Protein AF-A0A9W5B4I7-F1 (afdb_monomer_lite)

Foldseek 3Di:
DDDDDDDDDDDDDDDDDPPPPPPPQDKAKDFAQDDDAPDKDKDKDKDKDWADPVLPDVDHTDIAIAIWIKIKHFNDADPFWTKIKIFGALDDPPPDDDDPRRHVVSVVLVVVCQQQVDRMWMATDGLLLAGDGTDPLVSSLVSNQVDWDQDPVRDTDRQDPVSVLVSVQCVLPVCVVCCVGPVVSNVSSVPRHNGIDMDGQFDKDKDWDWDDASNQTKIKIKIKGFHDDDVPQRWTWMKIKIDTDPVSVCVSCVVVVVVVLVVDDPVSNVVVCVSCVPCVVPDPDDDIDIDIDIDGDDDPVPPPDDDDDDDDD

Sequence (313 aa):
MKGLRKTLVLLLSPCLLSGVQALAADSVVVPGYAPETGVEYLYRSHRTTSTDMSLWFDRPAAIMRGDFRQRMTVPSRDAEGMRVRWSLSADLPQDAEGAGDTYAMNALYRNTLSAYGVRHVEYEAGLNGFPGKLVGLDAILGNLHSTSVVGPDGSVANQPAGLRDIVEGIKSNPILVVHNLAPEAELLSTVQEQDSSTYEIGQSGTASVVEYARGTPIPVAIEWTLETADISGQTATFSLQKTYDRVALQQSQASAVEGVISSFGEKGQTAWRRATGGRQKRKQKRADDCRHVTARWIDPRSDGNRFGGKRRH

Structure (mmCIF, N/CA/C/O backbone):
data_AF-A0A9W5B4I7-F1
#
_entry.id   AF-A0A9W5B4I7-F1
#
loop_
_atom_site.group_PDB
_atom_site.id
_atom_site.type_symbol
_atom_site.label_atom_id
_atom_site.label_alt_id
_atom_site.label_comp_id
_atom_site.label_asym_id
_atom_site.label_entity_id
_atom_site.label_seq_id
_atom_site.pdbx_PDB_ins_code
_atom_site.Cartn_x
_atom_site.Cartn_y
_atom_site.Cartn_z
_atom_site.occupancy
_atom_site.B_iso_or_equiv
_atom_site.auth_seq_id
_atom_site.auth_comp_id
_atom_site.auth_asym_id
_atom_site.auth_atom_id
_atom_site.pdbx_PDB_model_num
ATOM 1 N N . MET A 1 1 ? -2.714 37.841 72.720 1.00 30.83 1 MET A N 1
ATOM 2 C CA . MET A 1 1 ? -4.024 37.455 73.292 1.00 30.83 1 MET A CA 1
ATOM 3 C C . MET A 1 1 ? -5.138 38.140 72.508 1.00 30.83 1 MET A C 1
ATOM 5 O O . MET A 1 1 ? -5.094 39.351 72.394 1.00 30.83 1 MET A O 1
ATOM 9 N N . LYS A 1 2 ? -6.051 37.332 71.942 1.00 29.73 2 LYS A N 1
ATOM 10 C CA . LYS A 1 2 ? -7.448 37.591 71.506 1.00 29.73 2 LYS A CA 1
ATOM 11 C C . LYS A 1 2 ? -7.835 39.036 71.124 1.00 29.73 2 LYS A C 1
ATOM 13 O O . LYS A 1 2 ? -7.979 39.883 71.990 1.00 29.73 2 LYS A O 1
ATOM 18 N N . GLY A 1 3 ? -8.096 39.283 69.840 1.00 26.45 3 GLY A N 1
ATOM 19 C CA . GLY A 1 3 ? -9.463 39.502 69.315 1.00 26.45 3 GLY A CA 1
ATOM 20 C C . GLY A 1 3 ? -9.506 40.897 68.667 1.00 26.45 3 GLY A C 1
ATOM 21 O O . GLY A 1 3 ? -8.718 41.742 69.053 1.00 26.45 3 GLY A O 1
ATOM 22 N N . LEU A 1 4 ? -10.300 41.258 67.664 1.00 26.58 4 LEU A N 1
ATOM 23 C CA . LEU A 1 4 ? -11.477 40.686 67.028 1.00 26.58 4 LEU A CA 1
ATOM 24 C C . LEU A 1 4 ? -11.581 41.354 65.634 1.00 26.58 4 LEU A C 1
ATOM 26 O O . LEU A 1 4 ? -11.276 42.537 65.491 1.00 26.58 4 LEU A O 1
ATOM 30 N N . ARG A 1 5 ? -12.013 40.604 64.616 1.00 33.75 5 ARG A N 1
ATOM 31 C CA . ARG A 1 5 ? -12.243 41.068 63.235 1.00 33.75 5 ARG A CA 1
ATOM 32 C C . ARG A 1 5 ? -13.382 42.103 63.151 1.00 33.75 5 ARG A C 1
ATOM 34 O O . ARG A 1 5 ? -14.413 41.907 63.789 1.00 33.75 5 ARG A O 1
ATOM 41 N N . LYS A 1 6 ? -13.237 43.116 62.281 1.00 29.08 6 LYS A N 1
ATOM 42 C CA . LYS A 1 6 ? -14.326 43.954 61.733 1.00 29.08 6 LYS A CA 1
ATOM 43 C C . LYS A 1 6 ? -14.099 44.253 60.236 1.00 29.08 6 LYS A C 1
ATOM 45 O O . LYS A 1 6 ? -13.159 44.942 59.873 1.00 29.08 6 LYS A O 1
ATOM 50 N N . THR A 1 7 ? -14.955 43.641 59.420 1.00 25.69 7 THR A N 1
ATOM 51 C CA . THR A 1 7 ? -15.743 44.182 58.290 1.00 25.69 7 THR A CA 1
ATOM 52 C C . THR A 1 7 ? -15.125 45.144 57.250 1.00 25.69 7 THR A C 1
ATOM 54 O O . THR A 1 7 ? -14.960 46.328 57.508 1.00 25.69 7 THR A O 1
ATOM 57 N N . LEU A 1 8 ? -14.914 44.590 56.043 1.00 24.27 8 LEU A N 1
ATOM 58 C CA . LEU A 1 8 ? -15.393 44.995 54.697 1.00 24.27 8 LEU A CA 1
ATOM 59 C C . LEU A 1 8 ? -15.603 46.494 54.363 1.00 24.27 8 LEU A C 1
ATOM 61 O O . LEU A 1 8 ? -16.558 47.078 54.859 1.00 24.27 8 LEU A O 1
ATOM 65 N N . VAL A 1 9 ? -14.868 47.018 53.363 1.00 22.78 9 VAL A N 1
ATOM 66 C CA . VAL A 1 9 ? -15.380 47.953 52.327 1.00 22.78 9 VAL A CA 1
ATOM 67 C C . VAL A 1 9 ? -14.684 47.670 50.984 1.00 22.78 9 VAL A C 1
ATOM 69 O O . VAL A 1 9 ? -13.525 47.269 50.929 1.00 22.78 9 VAL A O 1
ATOM 72 N N . LEU A 1 10 ? -15.475 47.821 49.927 1.00 23.73 10 LEU A N 1
ATOM 73 C CA . LEU A 1 10 ? -15.371 47.344 48.551 1.00 23.73 10 LEU A CA 1
ATOM 74 C C . LEU A 1 10 ? -14.865 48.445 47.585 1.00 23.73 10 LEU A C 1
ATOM 76 O O . LEU A 1 10 ? -15.043 49.625 47.870 1.00 23.73 10 LEU A O 1
ATOM 80 N N . LEU A 1 11 ? -14.420 47.992 46.398 1.00 25.25 11 LEU A N 1
ATOM 81 C CA . LEU A 1 11 ? -14.393 48.643 45.063 1.00 25.25 11 LEU A CA 1
ATOM 82 C C . LEU A 1 11 ? -13.120 49.376 44.599 1.00 25.25 11 LEU A C 1
ATOM 84 O O . LEU A 1 11 ? -12.766 50.424 45.126 1.00 25.25 11 LEU A O 1
ATOM 88 N N . LEU A 1 12 ? -12.542 48.885 43.486 1.00 23.83 12 LEU A N 1
ATOM 89 C CA . LEU A 1 12 ? -12.635 49.515 42.150 1.00 23.83 12 LEU A CA 1
ATOM 90 C C . LEU A 1 12 ? -12.104 48.569 41.034 1.00 23.83 12 LEU A C 1
ATOM 92 O O . LEU A 1 12 ? -10.972 48.100 41.090 1.00 23.83 12 LEU A O 1
ATOM 96 N N . SER A 1 13 ? -12.973 48.284 40.052 1.00 29.27 13 SER A N 1
ATOM 97 C CA . SER A 1 13 ? -12.789 47.576 38.756 1.00 29.27 13 SER A CA 1
ATOM 98 C C . SER A 1 13 ? -11.756 48.240 37.808 1.00 29.27 13 SER A C 1
ATOM 100 O O . SER A 1 13 ? -11.222 49.279 38.188 1.00 29.27 13 SER A O 1
ATOM 102 N N . PRO A 1 14 ? -11.605 47.861 36.507 1.00 42.03 14 PRO A N 1
ATOM 103 C CA . PRO A 1 14 ? -11.760 46.587 35.762 1.00 42.03 14 PRO A CA 1
ATOM 104 C C . PRO A 1 14 ? -10.501 46.236 34.911 1.00 42.03 14 PRO A C 1
ATOM 106 O O . PRO A 1 14 ? -9.756 47.129 34.533 1.00 42.03 14 PRO A O 1
ATOM 109 N N . CYS A 1 15 ? -10.304 44.969 34.514 1.00 23.41 15 CYS A N 1
ATOM 110 C CA . CYS A 1 15 ? -9.821 44.602 33.164 1.00 23.41 15 CYS A CA 1
ATOM 111 C C . CYS A 1 15 ? -9.727 43.077 32.980 1.00 23.41 15 CYS A C 1
ATOM 113 O O . CYS A 1 15 ? -8.946 42.406 33.645 1.00 23.41 15 CYS A O 1
ATOM 115 N N . LEU A 1 16 ? -10.541 42.575 32.048 1.00 38.31 16 LEU A N 1
ATOM 116 C CA . LEU A 1 16 ? -10.208 41.557 31.046 1.00 38.31 16 LEU A CA 1
ATOM 117 C C . LEU A 1 16 ? -9.164 40.503 31.443 1.00 38.31 16 LEU A C 1
ATOM 119 O O . LEU A 1 16 ? -7.990 40.643 31.125 1.00 38.31 16 LEU A O 1
ATOM 123 N N . LEU A 1 17 ? -9.631 39.370 31.951 1.00 35.44 17 LEU A N 1
ATOM 124 C CA . LEU A 1 17 ? -9.146 38.087 31.458 1.00 35.44 17 LEU A CA 1
ATOM 125 C C . LEU A 1 17 ? -10.382 37.243 31.199 1.00 35.44 17 LEU A C 1
ATOM 127 O O . LEU A 1 17 ? -10.934 36.607 32.095 1.00 35.44 17 LEU A O 1
ATOM 131 N N . SER A 1 18 ? -10.848 37.317 29.952 1.00 35.09 18 SER A N 1
ATOM 132 C CA . SER A 1 18 ? -11.633 36.258 29.341 1.00 35.09 18 SER A CA 1
ATOM 133 C C . SER A 1 18 ? -10.963 34.950 29.727 1.00 35.09 18 SER A C 1
ATOM 135 O O . SER A 1 18 ? -9.833 34.687 29.313 1.00 35.09 18 SER A O 1
ATOM 137 N N . GLY A 1 19 ? -11.626 34.177 30.584 1.00 33.03 19 GLY A N 1
ATOM 138 C CA . GLY A 1 19 ? -11.261 32.794 30.789 1.00 33.03 19 GLY A CA 1
ATOM 139 C C . GLY A 1 19 ? -11.323 32.154 29.417 1.00 33.03 19 GLY A C 1
ATOM 140 O O . GLY A 1 19 ? -12.408 31.941 28.882 1.00 33.03 19 GLY A O 1
ATOM 141 N N . VAL A 1 20 ? -10.156 31.914 28.825 1.00 36.47 20 VAL A N 1
ATOM 142 C CA . VAL A 1 20 ? -10.015 30.899 27.800 1.00 36.47 20 VAL A CA 1
ATOM 143 C C . VAL A 1 20 ? -10.419 29.633 28.536 1.00 36.47 20 VAL A C 1
ATOM 145 O O . VAL A 1 20 ? -9.634 29.062 29.290 1.00 36.47 20 VAL A O 1
ATOM 148 N N . GLN A 1 21 ? -11.696 29.267 28.431 1.00 35.38 21 GLN A N 1
ATOM 149 C CA . GLN A 1 21 ? -12.070 27.882 28.606 1.00 35.38 21 GLN A CA 1
ATOM 150 C C . GLN A 1 21 ? -11.171 27.159 27.617 1.00 35.38 21 GLN A C 1
ATOM 152 O O . GLN A 1 21 ? -11.298 27.356 26.409 1.00 35.38 21 GLN A O 1
ATOM 157 N N . ALA A 1 22 ? -10.169 26.459 28.145 1.00 37.06 22 ALA A N 1
ATOM 158 C CA . ALA A 1 22 ? -9.428 25.487 27.380 1.00 37.06 22 ALA A CA 1
ATOM 159 C C . ALA A 1 22 ? -10.497 24.621 26.715 1.00 37.06 22 ALA A C 1
ATOM 161 O O . ALA A 1 22 ? -11.261 23.950 27.412 1.00 37.06 22 ALA A O 1
ATOM 162 N N . LEU A 1 23 ? -10.636 24.763 25.393 1.00 39.16 23 LEU A N 1
ATOM 163 C CA . LEU A 1 23 ? -11.390 23.828 24.577 1.00 39.16 23 LEU A CA 1
ATOM 164 C C . LEU A 1 23 ? -10.904 22.455 25.018 1.00 39.16 23 LEU A C 1
ATOM 166 O O . LEU A 1 23 ? -9.707 22.178 24.929 1.00 39.16 23 LEU A O 1
ATOM 170 N N . ALA A 1 24 ? -11.802 21.656 25.591 1.00 41.69 24 ALA A N 1
ATOM 171 C CA . ALA A 1 24 ? -11.532 20.246 25.772 1.00 41.69 24 ALA A CA 1
ATOM 172 C C . ALA A 1 24 ? -11.051 19.746 24.408 1.00 41.69 24 ALA A C 1
ATOM 174 O O . ALA A 1 24 ? -11.746 19.948 23.413 1.00 41.69 24 ALA A O 1
ATOM 175 N N . ALA A 1 25 ? -9.827 19.224 24.343 1.00 55.62 25 ALA A N 1
ATOM 176 C CA . ALA A 1 25 ? -9.370 18.555 23.143 1.00 55.62 25 ALA A CA 1
ATOM 177 C C . ALA A 1 25 ? -10.365 17.417 22.911 1.00 55.62 25 ALA A C 1
ATOM 179 O O . ALA A 1 25 ? -10.480 16.517 23.749 1.00 55.62 25 ALA A O 1
ATOM 180 N N . ASP A 1 26 ? -11.158 17.511 21.845 1.00 80.44 26 ASP A N 1
ATOM 181 C CA . ASP A 1 26 ? -12.041 16.421 21.464 1.00 80.44 26 ASP A CA 1
ATOM 182 C C . ASP A 1 26 ? -11.131 15.212 21.222 1.00 80.44 26 ASP A C 1
ATOM 184 O O . ASP A 1 26 ? -10.234 15.239 20.377 1.00 80.44 26 ASP A O 1
ATOM 188 N N . SER A 1 27 ? -11.287 14.188 22.056 1.00 83.44 27 SER A N 1
ATOM 189 C CA . SER A 1 27 ? -10.543 12.941 21.934 1.00 83.44 27 SER A CA 1
ATOM 190 C C . SER A 1 27 ? -11.406 11.911 21.224 1.00 83.44 27 SER A C 1
ATOM 192 O O . SER A 1 27 ? -12.632 11.891 21.362 1.00 83.44 27 SER A O 1
ATOM 194 N N . VAL A 1 28 ? -10.766 11.052 20.440 1.00 88.62 28 VAL A N 1
ATOM 195 C CA . VAL A 1 28 ? -11.417 9.967 19.710 1.00 88.62 28 VAL A CA 1
ATOM 196 C C . VAL A 1 28 ? -10.771 8.646 20.090 1.00 88.62 28 VAL A C 1
ATOM 198 O O . VAL A 1 28 ? -9.549 8.537 20.186 1.00 88.62 28 VAL A O 1
ATOM 201 N N . VAL A 1 29 ? -11.601 7.629 20.298 1.00 89.00 29 VAL A N 1
ATOM 202 C CA . VAL A 1 29 ? -11.131 6.252 20.454 1.00 89.00 29 VAL A CA 1
ATOM 203 C C . VAL A 1 29 ? -11.070 5.630 19.068 1.00 89.00 29 VAL A C 1
ATOM 205 O O . VAL A 1 29 ? -12.102 5.425 18.430 1.00 89.00 29 VAL A O 1
ATOM 208 N N . VAL A 1 30 ? -9.863 5.329 18.603 1.00 86.62 30 VAL A N 1
ATOM 209 C CA . VAL A 1 30 ? -9.656 4.530 17.396 1.00 86.62 3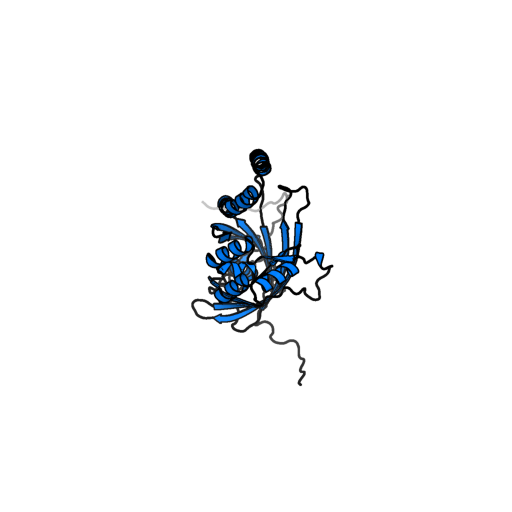0 VAL A CA 1
ATOM 210 C C . VAL A 1 30 ? -9.644 3.060 17.819 1.00 86.62 30 VAL A C 1
ATOM 212 O O . VAL A 1 30 ? -8.881 2.693 18.716 1.00 86.62 30 VAL A O 1
ATOM 215 N N . PRO A 1 31 ? -10.500 2.203 17.237 1.00 86.88 31 PRO A N 1
ATOM 216 C CA . PRO A 1 31 ? -10.523 0.790 17.586 1.00 86.88 31 PRO A CA 1
ATOM 217 C C . PRO A 1 31 ? -9.235 0.104 17.133 1.00 86.88 31 PRO A C 1
ATOM 219 O O . PRO A 1 31 ? -8.654 0.482 16.116 1.00 86.88 31 PRO A O 1
ATOM 222 N N . GLY A 1 32 ? -8.834 -0.947 17.844 1.00 87.31 32 GLY A N 1
ATOM 223 C CA . GLY A 1 32 ? -7.719 -1.787 17.419 1.00 87.31 32 GLY A CA 1
ATOM 224 C C . GLY A 1 32 ? -8.000 -2.498 16.092 1.00 87.31 32 GLY A C 1
ATOM 225 O O . GLY A 1 32 ? -9.157 -2.693 15.703 1.00 87.31 32 GLY A O 1
ATOM 226 N N . TYR A 1 33 ? -6.940 -2.899 15.394 1.00 89.25 33 TYR A N 1
ATOM 227 C CA . TYR A 1 33 ? -7.005 -3.601 14.118 1.00 89.25 33 TYR A CA 1
ATOM 228 C C . TYR A 1 33 ? -7.583 -5.014 14.311 1.00 89.25 33 TYR A C 1
ATOM 230 O O . TYR A 1 33 ? -6.895 -6.003 14.592 1.00 89.25 33 TYR A O 1
ATOM 238 N N . ALA A 1 34 ? -8.899 -5.123 14.151 1.00 89.06 34 ALA A N 1
ATOM 239 C CA . ALA A 1 34 ? -9.646 -6.356 14.376 1.00 89.06 34 ALA A CA 1
ATOM 240 C C . ALA A 1 34 ? -10.632 -6.671 13.236 1.00 89.06 34 ALA A C 1
ATOM 242 O O . ALA A 1 34 ? -11.828 -6.806 13.492 1.00 89.06 34 ALA A O 1
ATOM 243 N N . PRO A 1 35 ? -10.172 -6.798 11.973 1.00 91.38 35 PRO A N 1
ATOM 244 C CA . PRO A 1 35 ? -11.052 -7.234 10.898 1.00 91.38 35 PRO A CA 1
ATOM 245 C C . PRO A 1 35 ? -11.574 -8.648 11.159 1.00 91.38 35 PRO A C 1
ATOM 247 O O . PRO A 1 35 ? -10.841 -9.544 11.598 1.00 91.38 35 PRO A O 1
ATOM 250 N N . GLU A 1 36 ? -12.849 -8.845 10.849 1.00 92.88 36 GLU A N 1
ATOM 251 C CA . GLU A 1 36 ? -13.516 -10.133 10.932 1.00 92.88 36 GLU A CA 1
ATOM 252 C C . GLU A 1 36 ? -13.062 -11.044 9.787 1.00 92.88 36 GLU A C 1
ATOM 254 O O . GLU A 1 36 ? -12.902 -10.630 8.634 1.00 92.88 36 GLU A O 1
ATOM 259 N N . THR A 1 37 ? -12.851 -12.321 10.106 1.00 95.50 37 THR A N 1
ATOM 260 C CA . THR A 1 37 ? -12.466 -13.321 9.105 1.00 95.50 37 THR A CA 1
ATOM 261 C C . THR A 1 37 ? -13.617 -13.545 8.125 1.00 95.50 37 THR A C 1
ATOM 263 O O . THR A 1 37 ? -14.757 -13.748 8.531 1.00 95.50 37 THR A O 1
ATOM 266 N N . GLY A 1 38 ? -13.315 -13.524 6.828 1.00 93.75 38 GLY A N 1
ATOM 267 C CA . GLY A 1 38 ? -14.294 -13.720 5.755 1.00 93.75 38 GLY A CA 1
ATOM 268 C C . GLY A 1 38 ? -15.167 -12.503 5.422 1.00 93.75 38 GLY A C 1
ATOM 269 O O . GLY A 1 38 ? -15.917 -12.571 4.450 1.00 93.75 38 GLY A O 1
ATOM 270 N N . VAL A 1 39 ? -15.057 -11.394 6.162 1.00 95.75 39 VAL A N 1
ATOM 271 C CA . VAL A 1 39 ? -15.770 -10.144 5.853 1.00 95.75 39 VAL A CA 1
ATOM 272 C C . VAL A 1 39 ? -15.001 -9.337 4.807 1.00 95.75 39 VAL A C 1
ATOM 274 O O . VAL A 1 39 ? -13.772 -9.256 4.840 1.00 95.75 39 VAL A O 1
ATOM 277 N N . GLU A 1 40 ? -15.738 -8.753 3.859 1.00 95.00 40 GLU A N 1
ATOM 278 C CA . GLU A 1 40 ? -15.195 -7.855 2.840 1.00 95.00 40 GLU A CA 1
ATOM 279 C C . GLU A 1 40 ? -15.296 -6.395 3.289 1.00 95.00 40 GLU A C 1
ATOM 281 O O . GLU A 1 40 ? -16.371 -5.894 3.611 1.00 95.00 40 GLU A O 1
ATOM 286 N N . TYR A 1 41 ? -14.163 -5.702 3.237 1.00 91.75 41 TYR A N 1
ATOM 287 C CA . TYR A 1 41 ? -14.021 -4.284 3.534 1.00 91.75 41 TYR A CA 1
ATOM 288 C C . TYR A 1 41 ? -13.701 -3.520 2.250 1.00 91.75 41 TYR A C 1
ATOM 290 O O . TYR A 1 41 ? -12.794 -3.897 1.508 1.00 91.75 41 TYR A O 1
ATOM 298 N N . LEU A 1 42 ? -14.425 -2.433 1.980 1.00 90.88 42 LEU A N 1
ATOM 299 C CA . LEU A 1 42 ? -14.213 -1.594 0.801 1.00 90.88 42 LEU A CA 1
ATOM 300 C C . LEU A 1 42 ? -13.351 -0.378 1.149 1.00 90.88 42 LEU A C 1
ATOM 302 O O . LEU A 1 42 ? -13.695 0.401 2.034 1.00 90.88 42 LEU A O 1
ATOM 306 N N . TYR A 1 43 ? -12.289 -0.166 0.378 1.00 89.00 43 TYR A N 1
ATOM 307 C CA . TYR A 1 43 ? -11.390 0.974 0.506 1.00 89.00 43 TYR A CA 1
ATOM 308 C C . TYR A 1 43 ? -11.459 1.841 -0.742 1.00 89.00 43 TYR A C 1
ATOM 310 O O . TYR A 1 43 ? -11.328 1.348 -1.866 1.00 89.00 43 TYR A O 1
ATOM 318 N N . ARG A 1 44 ? -11.647 3.146 -0.537 1.00 88.00 44 ARG A N 1
ATOM 319 C CA . ARG A 1 44 ? -11.533 4.157 -1.588 1.00 88.00 44 ARG A CA 1
ATOM 320 C C . ARG A 1 44 ? -10.274 4.972 -1.350 1.00 88.00 44 ARG A C 1
ATOM 322 O O . ARG A 1 44 ? -10.072 5.446 -0.236 1.00 88.00 44 ARG A O 1
ATOM 329 N N . SER A 1 45 ? -9.471 5.170 -2.387 1.00 85.31 45 SER A N 1
ATOM 330 C CA . SER A 1 45 ? -8.309 6.049 -2.305 1.00 85.31 45 SER A CA 1
ATOM 331 C C . SER A 1 45 ? -8.191 6.961 -3.514 1.00 85.31 45 SER A C 1
ATOM 333 O O . SER A 1 45 ? -8.313 6.542 -4.665 1.00 85.31 45 SER A O 1
ATOM 335 N N . HIS A 1 46 ? -7.910 8.229 -3.229 1.00 86.75 46 HIS A N 1
ATOM 336 C CA . HIS A 1 46 ? -7.529 9.228 -4.215 1.00 86.75 46 HIS A CA 1
ATOM 337 C C . HIS A 1 46 ? -6.034 9.450 -4.109 1.00 86.75 46 HIS A C 1
ATOM 339 O O . HIS A 1 46 ? -5.508 9.727 -3.033 1.00 86.75 46 HIS A O 1
ATOM 345 N N . ARG A 1 47 ? -5.335 9.324 -5.231 1.00 84.31 47 ARG A N 1
ATOM 346 C CA . ARG A 1 47 ? -3.882 9.461 -5.273 1.00 84.31 47 ARG A CA 1
ATOM 347 C C . ARG A 1 47 ? -3.515 10.569 -6.233 1.00 84.31 47 ARG A C 1
ATOM 349 O O . ARG A 1 47 ? -4.056 10.646 -7.331 1.00 84.31 47 ARG A O 1
ATOM 356 N N . THR A 1 48 ? -2.578 11.411 -5.825 1.00 82.75 48 THR A N 1
ATOM 357 C CA . THR A 1 48 ? -1.959 12.406 -6.696 1.00 82.75 48 THR A CA 1
ATOM 358 C C . THR A 1 48 ? -0.455 12.298 -6.539 1.00 82.75 48 THR A C 1
ATOM 360 O O . THR A 1 48 ? 0.053 12.305 -5.425 1.00 82.75 48 THR A O 1
ATOM 363 N N . THR A 1 49 ? 0.255 12.208 -7.654 1.00 77.50 49 THR A N 1
ATOM 364 C CA . THR A 1 49 ? 1.713 12.260 -7.698 1.00 77.50 49 THR A CA 1
ATOM 365 C C . THR A 1 49 ? 2.112 13.484 -8.497 1.00 77.50 49 THR A C 1
ATOM 367 O O . THR A 1 49 ? 1.573 13.718 -9.577 1.00 77.50 49 THR A O 1
ATOM 370 N N . SER A 1 50 ? 3.050 14.263 -7.966 1.00 78.25 50 SER A N 1
ATOM 371 C CA . SER A 1 50 ? 3.652 15.398 -8.659 1.00 78.25 50 SER A CA 1
ATOM 372 C C . SER A 1 50 ? 5.146 15.146 -8.798 1.00 78.25 50 SER A C 1
ATOM 374 O O . SER A 1 50 ? 5.861 15.074 -7.802 1.00 78.25 50 SER A O 1
ATOM 376 N N . THR A 1 51 ? 5.627 15.014 -10.029 1.00 71.31 51 THR A N 1
ATOM 377 C CA . THR A 1 51 ? 7.051 14.839 -10.316 1.00 71.31 51 THR A CA 1
ATOM 378 C C . THR A 1 51 ? 7.626 16.145 -10.837 1.00 71.31 51 THR A C 1
ATOM 380 O O . THR A 1 51 ? 7.344 16.554 -11.965 1.00 71.31 51 THR A O 1
ATOM 383 N N . ASP A 1 52 ? 8.452 16.799 -10.022 1.00 71.31 52 ASP A N 1
ATOM 384 C CA . ASP A 1 52 ? 9.205 17.978 -10.443 1.00 71.31 52 ASP A CA 1
ATOM 385 C C . ASP A 1 52 ? 10.484 17.554 -11.177 1.00 71.31 52 ASP A C 1
ATOM 387 O O . ASP A 1 52 ? 11.429 17.025 -10.589 1.00 71.31 52 ASP A O 1
ATOM 391 N N . MET A 1 53 ? 10.506 17.792 -12.487 1.00 60.38 53 MET A N 1
ATOM 392 C CA . MET A 1 53 ? 11.664 17.539 -13.341 1.00 60.38 53 MET A CA 1
ATOM 393 C C . MET A 1 53 ? 12.412 18.822 -13.723 1.00 60.38 53 MET A C 1
ATOM 395 O O . MET A 1 53 ? 13.303 18.765 -14.573 1.00 60.38 53 MET A O 1
ATOM 399 N N . SER A 1 54 ? 12.111 19.956 -13.077 1.00 63.47 54 SER A N 1
ATOM 400 C CA . SER A 1 54 ? 12.703 21.276 -13.358 1.00 63.47 54 SER A CA 1
ATOM 401 C C . SER A 1 54 ? 14.228 21.311 -13.233 1.00 63.47 54 SER A C 1
ATOM 403 O O . SER A 1 54 ? 14.901 22.163 -13.818 1.00 63.47 54 SER A O 1
ATOM 405 N N . LEU A 1 55 ? 14.808 20.353 -12.501 1.00 54.56 55 LEU A N 1
ATOM 406 C CA . LEU A 1 55 ? 16.254 20.174 -12.424 1.00 54.56 55 LEU A CA 1
ATOM 407 C C . LEU A 1 55 ? 16.876 19.804 -13.784 1.00 54.56 55 LEU A C 1
ATOM 409 O O . LEU A 1 55 ? 18.001 20.227 -14.072 1.00 54.56 55 LEU A O 1
ATOM 413 N N . TRP A 1 56 ? 16.154 19.039 -14.604 1.00 49.25 56 TRP A N 1
ATOM 414 C CA . TRP A 1 56 ? 16.640 18.464 -15.862 1.00 49.25 56 TRP A CA 1
ATOM 415 C C . TRP A 1 56 ? 15.955 19.041 -17.104 1.00 49.25 56 TRP A C 1
ATOM 417 O O . TRP A 1 56 ? 16.584 19.095 -18.159 1.00 49.25 56 TRP A O 1
ATOM 427 N N . PHE A 1 57 ? 14.708 19.500 -16.992 1.00 59.31 57 PHE A N 1
ATOM 428 C CA . PHE A 1 57 ? 13.916 20.002 -18.114 1.00 59.31 57 PHE A CA 1
ATOM 429 C C . PHE A 1 57 ? 13.174 21.274 -17.716 1.00 59.31 57 PHE A C 1
ATOM 431 O O . PHE A 1 57 ? 12.621 21.341 -16.626 1.00 59.31 57 PHE A O 1
ATOM 438 N N . ASP A 1 58 ? 13.107 22.263 -18.608 1.00 68.00 58 ASP A N 1
ATOM 439 C CA . ASP A 1 58 ? 12.302 23.474 -18.399 1.00 68.00 58 ASP A CA 1
ATOM 440 C C . ASP A 1 58 ? 10.818 23.175 -18.670 1.00 68.00 58 ASP A C 1
ATOM 442 O O . ASP A 1 58 ? 10.245 23.553 -19.692 1.00 68.00 58 ASP A O 1
ATOM 446 N N . ARG A 1 59 ? 10.226 22.338 -17.812 1.00 63.44 59 ARG A N 1
ATOM 447 C CA . ARG A 1 59 ? 8.834 21.891 -17.902 1.00 63.44 59 ARG A CA 1
ATOM 448 C C . ARG A 1 59 ? 8.173 21.940 -16.526 1.00 63.44 59 ARG A C 1
ATOM 450 O O . ARG A 1 59 ? 8.851 21.694 -15.526 1.00 63.44 59 ARG A O 1
ATOM 457 N N . PRO A 1 60 ? 6.862 22.236 -16.467 1.00 65.75 60 PRO A N 1
ATOM 458 C CA . PRO A 1 60 ? 6.114 22.166 -15.220 1.00 65.75 60 PRO A CA 1
ATOM 459 C C . PRO A 1 60 ? 6.129 20.738 -14.668 1.00 65.75 60 PRO A C 1
ATOM 461 O O . PRO A 1 60 ? 6.324 19.773 -15.413 1.00 65.75 60 PRO A O 1
ATOM 464 N N . ALA A 1 61 ? 5.904 20.612 -13.359 1.00 70.75 61 ALA A N 1
ATOM 465 C CA . ALA A 1 61 ? 5.802 19.312 -12.716 1.00 70.75 61 ALA A CA 1
ATOM 466 C C . ALA A 1 61 ? 4.719 18.457 -13.394 1.00 70.75 61 ALA A C 1
ATOM 468 O O . ALA A 1 61 ? 3.613 18.931 -13.670 1.00 70.75 61 ALA A O 1
ATOM 469 N N . ALA A 1 62 ? 5.045 17.195 -13.663 1.00 75.12 62 ALA A N 1
ATOM 470 C CA . ALA A 1 62 ? 4.082 16.240 -14.185 1.00 75.12 62 ALA A CA 1
ATOM 471 C C . ALA A 1 62 ? 3.162 15.809 -13.040 1.00 75.12 62 ALA A C 1
ATOM 473 O O . ALA A 1 62 ? 3.632 15.246 -12.052 1.00 75.12 62 ALA A O 1
ATOM 474 N N . ILE A 1 63 ? 1.864 16.089 -13.167 1.00 78.88 63 ILE A N 1
ATOM 475 C CA . ILE A 1 63 ? 0.855 15.693 -12.182 1.00 78.88 63 ILE A CA 1
ATOM 476 C C . ILE A 1 63 ? 0.084 14.502 -12.731 1.00 78.88 63 ILE A C 1
ATOM 478 O O . ILE A 1 63 ? -0.468 14.560 -13.827 1.00 78.88 63 ILE A O 1
ATOM 482 N N . MET A 1 64 ? 0.002 13.443 -11.940 1.00 79.06 64 MET A N 1
ATOM 483 C CA . MET A 1 64 ? -0.784 12.256 -12.242 1.00 79.06 64 MET A CA 1
ATOM 484 C C . MET A 1 64 ? -1.766 12.007 -11.114 1.00 79.06 64 MET A C 1
ATOM 486 O O . MET A 1 64 ? -1.390 12.082 -9.946 1.00 79.06 64 MET A O 1
ATOM 490 N N . ARG A 1 65 ? -3.013 11.684 -11.454 1.00 84.94 65 ARG A N 1
ATOM 491 C CA . ARG A 1 65 ? -4.045 11.365 -10.465 1.00 84.94 65 ARG A CA 1
ATOM 492 C C . ARG A 1 65 ? -4.608 9.971 -10.680 1.00 84.94 65 ARG A C 1
ATOM 494 O O . ARG A 1 65 ? -4.514 9.421 -11.780 1.00 84.94 65 ARG A O 1
ATOM 501 N N . GLY A 1 66 ? -5.176 9.418 -9.617 1.00 86.44 66 GLY A N 1
ATOM 502 C CA . GLY A 1 66 ? -5.923 8.170 -9.628 1.00 86.44 66 GLY A CA 1
ATOM 503 C C . GLY A 1 66 ? -7.049 8.158 -8.594 1.00 86.44 66 GLY A C 1
ATOM 504 O O . GLY A 1 66 ? -6.946 8.820 -7.561 1.00 86.44 66 GLY A O 1
ATOM 505 N N . ASP A 1 67 ? -8.107 7.407 -8.888 1.00 88.44 67 ASP A N 1
ATOM 506 C CA . ASP A 1 67 ? -9.209 7.077 -7.970 1.00 88.44 67 ASP A CA 1
ATOM 507 C C . ASP A 1 67 ? -9.391 5.556 -7.994 1.00 88.44 67 ASP A C 1
ATOM 509 O O . ASP A 1 67 ? -9.613 4.964 -9.055 1.00 88.44 67 ASP A O 1
ATOM 513 N N . PHE A 1 68 ? -9.226 4.915 -6.841 1.00 87.62 68 PHE A N 1
ATOM 514 C CA . PHE A 1 68 ? -9.194 3.465 -6.711 1.00 87.62 68 PHE A CA 1
ATOM 515 C C . PHE A 1 68 ? -10.261 2.985 -5.736 1.00 87.62 68 PHE A C 1
ATOM 517 O O . PHE A 1 68 ? -10.483 3.576 -4.680 1.00 87.62 68 PHE A O 1
ATOM 524 N N . ARG A 1 69 ? -10.882 1.852 -6.077 1.00 89.94 69 ARG A N 1
ATOM 525 C CA . ARG A 1 69 ? -11.756 1.084 -5.185 1.00 89.94 69 ARG A CA 1
ATOM 526 C C . ARG A 1 69 ? -11.209 -0.324 -5.042 1.00 89.94 69 ARG A C 1
ATOM 528 O O . ARG A 1 69 ? -11.312 -1.129 -5.967 1.00 89.94 69 ARG A O 1
ATOM 535 N N . GLN A 1 70 ? -10.615 -0.598 -3.893 1.00 91.00 70 GLN A N 1
ATOM 536 C CA . GLN A 1 70 ? -10.040 -1.895 -3.563 1.00 91.00 70 GLN A CA 1
ATOM 537 C C . GLN A 1 70 ? -10.869 -2.570 -2.477 1.00 91.00 70 GLN A C 1
ATOM 539 O O . GLN A 1 70 ? -11.588 -1.911 -1.729 1.00 91.00 70 GLN A O 1
ATOM 544 N N . ARG A 1 71 ? -10.781 -3.894 -2.397 1.00 94.62 71 ARG A N 1
ATOM 545 C CA . ARG A 1 71 ? -11.466 -4.669 -1.359 1.00 94.62 71 ARG A CA 1
ATOM 546 C C . ARG A 1 71 ? -10.451 -5.451 -0.564 1.00 94.62 71 ARG A C 1
ATOM 548 O O . ARG A 1 71 ? -9.567 -6.048 -1.165 1.00 94.62 71 ARG A O 1
ATOM 555 N N . MET A 1 72 ? -10.608 -5.501 0.744 1.00 95.75 72 MET A N 1
ATOM 556 C CA . MET A 1 72 ? -9.786 -6.313 1.627 1.00 95.75 72 MET A CA 1
ATOM 557 C C . MET A 1 72 ? -10.655 -7.373 2.290 1.00 95.75 72 MET A C 1
ATOM 559 O O . MET A 1 72 ? -11.794 -7.115 2.666 1.00 95.75 72 MET A O 1
ATOM 563 N N . THR A 1 73 ? -10.104 -8.569 2.424 1.00 97.25 73 THR A N 1
ATOM 564 C CA . THR A 1 73 ? -10.672 -9.658 3.217 1.00 97.25 73 THR A CA 1
ATOM 565 C C . THR A 1 73 ? -9.560 -10.271 4.053 1.00 97.25 73 THR A C 1
ATOM 567 O O . THR A 1 73 ? -8.395 -10.260 3.643 1.00 97.25 73 THR A O 1
ATOM 570 N N . VAL A 1 74 ? -9.921 -10.854 5.193 1.00 97.50 74 VAL A N 1
ATOM 571 C CA . VAL A 1 74 ? -9.025 -11.705 5.983 1.00 97.50 74 VAL A CA 1
ATOM 572 C C . VAL A 1 74 ? -9.483 -13.154 5.827 1.00 97.50 74 VAL A C 1
ATOM 574 O O . VAL A 1 74 ? -10.460 -13.541 6.468 1.00 97.50 74 VAL A O 1
ATOM 577 N N . PRO A 1 75 ? -8.856 -13.964 4.947 1.00 96.75 75 PRO A N 1
ATOM 578 C CA . PRO A 1 75 ? -9.236 -15.367 4.788 1.00 96.75 75 PRO A CA 1
ATOM 579 C C . PRO A 1 75 ? -9.009 -16.229 6.032 1.00 96.75 75 PRO A C 1
ATOM 581 O O . PRO A 1 75 ? -9.751 -17.183 6.250 1.00 96.75 75 PRO A O 1
ATOM 584 N N . SER A 1 76 ? -7.983 -15.927 6.829 1.00 96.94 76 SER A N 1
ATOM 585 C CA . SER A 1 76 ? -7.659 -16.683 8.042 1.00 96.94 76 SER A CA 1
ATOM 586 C C . SER A 1 76 ? -6.934 -15.811 9.060 1.00 96.94 76 SER A C 1
ATOM 588 O O . SER A 1 76 ? -6.132 -14.959 8.681 1.00 96.94 76 SER A O 1
ATOM 590 N N . ARG A 1 77 ? -7.175 -16.065 10.346 1.00 95.50 77 ARG A N 1
ATOM 591 C CA . ARG A 1 77 ? -6.520 -15.408 11.483 1.00 95.50 77 ARG A CA 1
ATOM 592 C C . ARG A 1 77 ? -6.271 -16.430 12.588 1.00 95.50 77 ARG A C 1
ATOM 594 O O . ARG A 1 77 ? -7.138 -17.263 12.847 1.00 95.50 77 ARG A O 1
ATOM 601 N N . ASP A 1 78 ? -5.119 -16.338 13.232 1.00 94.19 78 ASP A N 1
ATOM 602 C CA . ASP A 1 78 ? -4.755 -17.112 14.416 1.00 94.19 78 ASP A CA 1
ATOM 603 C C . ASP A 1 78 ? -4.176 -16.190 15.507 1.00 94.19 78 ASP A C 1
ATOM 605 O O . ASP A 1 78 ? -4.413 -14.978 15.500 1.00 94.19 78 ASP A O 1
ATOM 609 N N . ALA A 1 79 ? -3.500 -16.772 16.501 1.00 92.19 79 ALA A N 1
ATOM 610 C CA . ALA A 1 79 ? -2.921 -16.033 17.619 1.00 92.19 79 ALA A CA 1
ATOM 611 C C . ALA A 1 79 ? -1.630 -15.275 17.255 1.00 92.19 79 ALA A C 1
ATOM 613 O O . ALA A 1 79 ? -1.246 -14.367 17.986 1.00 92.19 79 ALA A O 1
ATOM 614 N N . GLU A 1 80 ? -0.960 -15.643 16.163 1.00 91.19 80 GLU A N 1
ATOM 615 C CA . GLU A 1 80 ? 0.329 -15.079 15.747 1.00 91.19 80 GLU A CA 1
ATOM 616 C C . GLU A 1 80 ? 0.153 -14.031 14.643 1.00 91.19 80 GLU A C 1
ATOM 618 O O . GLU A 1 80 ? 0.917 -13.066 14.561 1.00 91.19 80 GLU A O 1
ATOM 623 N N . GLY A 1 81 ? -0.880 -14.177 13.815 1.00 94.56 81 GLY A N 1
ATOM 624 C CA . GLY A 1 81 ? -1.149 -13.237 12.743 1.00 94.56 81 GLY A CA 1
ATOM 625 C C . GLY A 1 81 ? -2.379 -13.580 11.923 1.00 94.56 81 GLY A C 1
ATOM 626 O O . GLY A 1 81 ? -3.353 -14.182 12.381 1.00 94.56 81 GLY A O 1
ATOM 627 N N . MET A 1 82 ? -2.358 -13.128 10.677 1.00 96.38 82 MET A N 1
ATOM 628 C CA . MET A 1 82 ? -3.452 -13.345 9.745 1.00 96.38 82 MET A CA 1
ATOM 629 C C . MET A 1 82 ? -2.983 -13.332 8.302 1.00 96.38 82 MET A C 1
ATOM 631 O O . MET A 1 82 ? -1.947 -12.776 7.941 1.00 96.38 82 MET A O 1
ATOM 635 N N . ARG A 1 83 ? -3.806 -13.932 7.457 1.00 97.62 83 ARG A N 1
ATOM 636 C CA . ARG A 1 83 ? -3.698 -13.856 6.012 1.00 97.62 83 ARG A CA 1
ATOM 637 C C . ARG A 1 83 ? -4.633 -12.763 5.543 1.00 97.62 83 ARG A C 1
ATOM 639 O O . ARG A 1 83 ? -5.812 -12.786 5.882 1.00 97.62 83 ARG A O 1
ATOM 646 N N . VAL A 1 84 ? -4.115 -11.824 4.766 1.00 97.31 84 VAL A N 1
ATOM 647 C CA . VAL A 1 84 ? -4.881 -10.703 4.224 1.00 97.31 84 VAL A CA 1
ATOM 648 C C . VAL A 1 84 ? -4.857 -10.789 2.710 1.00 97.31 84 VAL A C 1
ATOM 650 O O . VAL A 1 84 ? -3.806 -11.013 2.110 1.00 97.31 84 VAL A O 1
ATOM 653 N N . ARG A 1 85 ? -6.018 -10.600 2.085 1.00 97.81 85 ARG A N 1
ATOM 654 C CA . ARG A 1 85 ? -6.165 -10.561 0.633 1.00 97.81 85 ARG A CA 1
ATOM 655 C C . ARG A 1 85 ? -6.796 -9.247 0.214 1.00 97.81 85 ARG A C 1
ATOM 657 O O . ARG A 1 85 ? -7.934 -8.958 0.581 1.00 97.81 85 ARG A O 1
ATOM 664 N N . TRP A 1 86 ? -6.086 -8.514 -0.633 1.00 96.94 86 TRP A N 1
ATOM 665 C CA . TRP A 1 86 ? -6.597 -7.331 -1.308 1.00 96.94 86 TRP A CA 1
ATOM 666 C C . TRP A 1 86 ? -6.986 -7.677 -2.736 1.00 96.94 86 TRP A C 1
ATOM 668 O O . TRP A 1 86 ? -6.142 -8.112 -3.513 1.00 96.94 86 TRP A O 1
ATOM 678 N N . SER A 1 87 ? -8.248 -7.469 -3.097 1.00 96.81 87 SER A N 1
ATOM 679 C CA . SER A 1 87 ? -8.712 -7.492 -4.482 1.00 96.81 87 SER A CA 1
ATOM 680 C C . SER A 1 87 ? -8.514 -6.113 -5.101 1.00 96.81 87 SER A C 1
ATOM 682 O O . SER A 1 87 ? -9.004 -5.102 -4.589 1.00 96.81 87 SER A O 1
ATOM 684 N N . LEU A 1 88 ? -7.789 -6.089 -6.212 1.00 95.25 88 LEU A N 1
ATOM 685 C CA . LEU A 1 88 ? -7.243 -4.889 -6.823 1.00 95.25 88 LEU A CA 1
ATOM 686 C C . LEU A 1 88 ? -8.058 -4.525 -8.061 1.00 95.25 88 LEU A C 1
ATOM 688 O O . LEU A 1 88 ? -8.374 -5.384 -8.886 1.00 95.25 88 LEU A O 1
ATOM 692 N N . SER A 1 89 ? -8.373 -3.242 -8.210 1.00 91.88 89 SER A N 1
ATOM 693 C CA . SER A 1 89 ? -9.048 -2.719 -9.393 1.00 91.88 89 SER A CA 1
ATOM 694 C C . SER A 1 89 ? -8.357 -1.458 -9.886 1.00 91.88 89 SER A C 1
ATOM 696 O O . SER A 1 89 ? -8.024 -0.571 -9.102 1.00 91.88 89 SER A O 1
ATOM 698 N N . ALA A 1 90 ? -8.163 -1.393 -11.200 1.00 90.69 90 ALA A N 1
ATOM 699 C CA . ALA A 1 90 ? -7.730 -0.197 -11.912 1.00 90.69 90 ALA A CA 1
ATOM 700 C C . ALA A 1 90 ? -8.902 0.528 -12.594 1.00 90.69 90 ALA A C 1
ATOM 702 O O . ALA A 1 90 ? -8.694 1.531 -13.280 1.00 90.69 90 ALA A O 1
ATOM 703 N N . ASP A 1 91 ? -10.121 0.002 -12.467 1.00 90.12 91 ASP A N 1
ATOM 704 C CA . ASP A 1 91 ? -11.299 0.577 -13.102 1.00 90.12 91 ASP A CA 1
ATOM 705 C C . ASP A 1 91 ? -11.709 1.867 -12.401 1.00 90.12 91 ASP A C 1
ATOM 707 O O . ASP A 1 91 ? -11.676 1.967 -11.173 1.00 90.12 91 ASP A O 1
ATOM 711 N N . LEU A 1 92 ? -12.088 2.857 -13.207 1.00 86.44 92 LEU A N 1
ATOM 712 C CA . LEU A 1 92 ? -12.600 4.112 -12.686 1.00 86.44 92 LEU A CA 1
ATOM 713 C C . LEU A 1 92 ? -13.990 3.882 -12.084 1.00 86.44 92 LEU A C 1
ATOM 715 O O . LEU A 1 92 ? -14.808 3.174 -12.684 1.00 86.44 92 LEU A O 1
ATOM 719 N N . PRO A 1 93 ? -14.279 4.458 -10.910 1.00 77.25 93 PRO A N 1
ATOM 720 C CA . PRO A 1 93 ? -15.619 4.400 -10.357 1.00 77.25 93 PRO A CA 1
ATOM 721 C C . PRO A 1 93 ? -16.610 5.182 -11.236 1.00 77.25 93 PRO A C 1
ATOM 723 O O . PRO A 1 93 ? -16.230 6.115 -11.937 1.00 77.25 93 PRO A O 1
ATOM 726 N N . GLN A 1 94 ? -17.891 4.795 -11.210 1.00 74.81 94 GLN A N 1
ATOM 727 C CA . GLN A 1 94 ? -18.932 5.390 -12.069 1.00 74.81 94 GLN A CA 1
ATOM 728 C C . GLN A 1 94 ? -19.122 6.903 -11.854 1.00 74.81 94 GLN A C 1
ATOM 730 O O . GLN A 1 94 ? -19.581 7.588 -12.760 1.00 74.81 94 GLN A O 1
ATOM 735 N N . ASP A 1 95 ? -18.770 7.409 -10.671 1.00 73.56 95 ASP A N 1
ATOM 736 C CA . ASP A 1 95 ? -18.795 8.819 -10.265 1.00 73.56 95 ASP A CA 1
ATOM 737 C C . ASP A 1 95 ? -17.469 9.562 -10.518 1.00 73.56 95 ASP A C 1
ATOM 739 O O . ASP A 1 95 ? -17.307 10.683 -10.047 1.00 73.56 95 ASP A O 1
ATOM 743 N N . ALA A 1 96 ? -16.499 8.964 -11.219 1.00 71.56 96 ALA A N 1
ATOM 744 C CA . ALA A 1 96 ? -15.266 9.661 -11.578 1.00 71.56 96 ALA A CA 1
ATOM 745 C C . ALA A 1 96 ? -15.551 10.763 -12.617 1.00 71.56 96 ALA A C 1
ATOM 747 O O . ALA A 1 96 ? -15.908 10.480 -13.760 1.00 71.56 96 ALA A O 1
ATOM 748 N N . GLU A 1 97 ? -15.380 12.026 -12.227 1.00 60.19 97 GLU A N 1
ATOM 749 C CA . GLU A 1 97 ? -15.510 13.180 -13.120 1.00 60.19 97 GLU A CA 1
ATOM 750 C C . GLU A 1 97 ? -14.215 13.406 -13.927 1.00 60.19 97 GLU A C 1
ATOM 752 O O . GLU A 1 97 ? -13.134 13.532 -13.355 1.00 60.19 97 GLU A O 1
ATOM 757 N N . GLY A 1 98 ? -14.306 13.517 -15.260 1.00 59.44 98 GLY A N 1
ATOM 758 C CA . GLY A 1 98 ? -13.200 13.990 -16.112 1.00 59.44 98 GLY A CA 1
ATOM 759 C C . GLY A 1 98 ? -12.814 13.080 -17.287 1.00 59.44 98 GLY A C 1
ATOM 760 O O . GLY A 1 98 ? -13.189 11.913 -17.361 1.00 59.44 98 GLY A O 1
ATOM 761 N N . ALA A 1 99 ? -12.056 13.638 -18.240 1.00 55.00 99 ALA A N 1
ATOM 762 C CA . ALA A 1 99 ? -11.525 12.918 -19.404 1.00 55.00 99 ALA A CA 1
ATOM 763 C C . ALA A 1 99 ? -10.403 11.941 -19.001 1.00 55.00 99 ALA A C 1
ATOM 765 O O . ALA A 1 99 ? -9.742 12.151 -17.984 1.00 55.00 99 ALA A O 1
ATOM 766 N N . GLY A 1 100 ? -10.140 10.913 -19.821 1.00 55.56 100 GLY A N 1
ATOM 767 C CA . GLY A 1 100 ? -9.153 9.849 -19.554 1.00 55.56 100 GLY A CA 1
ATOM 768 C C . GLY A 1 100 ? -7.749 10.325 -19.146 1.00 55.56 100 GLY A C 1
ATOM 769 O O . GLY A 1 100 ? -7.082 9.643 -18.370 1.00 55.56 100 GLY A O 1
ATOM 770 N N . ASP A 1 101 ? -7.342 11.528 -19.562 1.00 58.41 101 ASP A N 1
ATOM 771 C CA . ASP A 1 101 ? -6.063 12.152 -19.185 1.00 58.41 101 ASP A CA 1
ATOM 772 C C . ASP A 1 101 ? -5.985 12.549 -17.699 1.00 58.41 101 ASP A C 1
ATOM 774 O O . ASP A 1 101 ? -4.900 12.712 -17.142 1.00 58.41 101 ASP A O 1
ATOM 778 N N . THR A 1 102 ? -7.130 12.677 -17.023 1.00 72.75 102 THR A N 1
ATOM 779 C CA . THR A 1 102 ? -7.202 13.081 -15.610 1.00 72.75 102 THR A CA 1
ATOM 780 C C . THR A 1 102 ? -6.754 11.951 -14.686 1.00 72.75 102 THR A C 1
ATOM 782 O O . THR A 1 102 ? -6.155 12.223 -13.648 1.00 72.75 102 THR A O 1
ATOM 785 N N . TYR A 1 103 ? -6.953 10.692 -15.088 1.00 84.25 103 TYR A N 1
ATOM 786 C CA . TYR A 1 103 ? -6.676 9.507 -14.272 1.00 84.25 103 TYR A CA 1
ATOM 787 C C . TYR A 1 103 ? -5.570 8.617 -14.853 1.00 84.25 103 TYR A C 1
ATOM 789 O O . TYR A 1 103 ? -5.654 7.386 -14.833 1.00 84.25 103 TYR A O 1
ATOM 797 N N . ALA A 1 104 ? -4.499 9.234 -15.361 1.00 82.62 104 ALA A N 1
ATOM 798 C CA . ALA A 1 104 ? -3.346 8.528 -15.924 1.00 82.62 104 ALA A CA 1
ATOM 799 C C . ALA A 1 104 ? -2.758 7.455 -14.979 1.00 82.62 104 ALA A C 1
ATOM 801 O O . ALA A 1 104 ? -2.217 6.448 -15.439 1.00 82.62 104 ALA A O 1
ATOM 802 N N . MET A 1 105 ? -2.901 7.618 -13.656 1.00 85.62 105 MET A N 1
ATOM 803 C CA . MET A 1 105 ? -2.420 6.637 -12.681 1.00 85.62 105 MET A CA 1
ATOM 804 C C . MET A 1 105 ? -3.221 5.329 -12.713 1.00 85.62 105 MET A C 1
ATOM 806 O O . MET A 1 105 ? -2.624 4.269 -12.553 1.00 85.62 105 MET A O 1
ATOM 810 N N . ASN A 1 106 ? -4.532 5.363 -12.978 1.00 89.12 106 ASN A N 1
ATOM 811 C CA . ASN A 1 106 ? -5.345 4.152 -13.137 1.00 89.12 106 ASN A CA 1
ATOM 812 C C . ASN A 1 106 ? -4.889 3.332 -14.352 1.00 89.12 106 ASN A C 1
ATOM 814 O O . ASN A 1 106 ? -4.779 2.110 -14.270 1.00 89.12 106 ASN A O 1
ATOM 818 N N . ALA A 1 107 ? -4.575 3.995 -15.470 1.00 85.38 107 ALA A N 1
ATOM 819 C CA . ALA A 1 107 ? -4.059 3.329 -16.666 1.00 85.38 107 ALA A CA 1
ATOM 820 C C . ALA A 1 107 ? -2.697 2.664 -16.405 1.00 85.38 107 ALA A C 1
ATOM 822 O O . ALA A 1 107 ? -2.509 1.492 -16.733 1.00 85.38 107 ALA A O 1
ATOM 823 N N . LEU A 1 108 ? -1.770 3.368 -15.746 1.00 83.31 108 LEU A N 1
ATOM 824 C CA . LEU A 1 108 ? -0.493 2.772 -15.342 1.00 83.31 108 LEU A CA 1
ATOM 825 C C . LEU A 1 108 ? -0.682 1.613 -14.368 1.00 83.31 108 LEU A C 1
ATOM 827 O O . LEU A 1 108 ? -0.046 0.576 -14.525 1.00 83.31 108 LEU A O 1
ATOM 831 N N . TYR A 1 109 ? -1.585 1.756 -13.401 1.00 87.75 109 TYR A N 1
ATOM 832 C CA . TYR A 1 109 ? -1.879 0.700 -12.445 1.00 87.75 109 TYR A CA 1
ATOM 833 C C . TYR A 1 109 ? -2.428 -0.555 -13.140 1.00 87.75 109 TYR A C 1
ATOM 835 O O . TYR A 1 109 ? -1.996 -1.661 -12.829 1.00 87.75 109 TYR A O 1
ATOM 843 N N . ARG A 1 110 ? -3.284 -0.404 -14.162 1.00 90.81 110 ARG A N 1
ATOM 844 C CA . ARG A 1 110 ? -3.751 -1.517 -15.010 1.00 90.81 110 ARG A CA 1
ATOM 845 C C . ARG A 1 110 ? -2.596 -2.244 -15.704 1.00 90.81 110 ARG A C 1
ATOM 847 O O . ARG A 1 110 ? -2.593 -3.477 -15.747 1.00 90.81 110 ARG A O 1
ATOM 854 N N . ASN A 1 111 ? -1.615 -1.500 -16.216 1.00 84.25 111 ASN A N 1
ATOM 855 C CA . ASN A 1 111 ? -0.418 -2.079 -16.830 1.00 84.25 111 ASN A CA 1
ATOM 856 C C . ASN A 1 111 ? 0.421 -2.837 -15.795 1.00 84.25 111 ASN A C 1
ATOM 858 O O . ASN A 1 111 ? 0.846 -3.956 -16.069 1.00 84.25 111 ASN A O 1
ATOM 862 N N . THR A 1 112 ? 0.591 -2.282 -14.592 1.00 86.00 112 THR A N 1
ATOM 863 C CA . THR A 1 112 ? 1.289 -2.951 -13.484 1.00 86.00 112 THR A CA 1
ATOM 864 C C . THR A 1 112 ? 0.598 -4.256 -13.087 1.00 86.00 112 THR A C 1
ATOM 866 O O . THR A 1 112 ? 1.258 -5.290 -13.011 1.00 86.00 112 THR A O 1
ATOM 869 N N . LEU A 1 113 ? -0.728 -4.248 -12.899 1.00 91.19 113 LEU A N 1
ATOM 870 C CA . LEU A 1 113 ? -1.501 -5.459 -12.589 1.00 91.19 113 LEU A CA 1
ATOM 871 C C . LEU A 1 113 ? -1.356 -6.525 -13.681 1.00 91.19 113 LEU A C 1
ATOM 873 O O . LEU A 1 113 ? -1.221 -7.708 -13.373 1.00 91.19 113 LEU A O 1
ATOM 877 N N . SER A 1 114 ? -1.342 -6.102 -14.948 1.00 88.31 114 SER A N 1
ATOM 878 C CA . SER A 1 114 ? -1.167 -6.998 -16.095 1.00 88.31 114 SER A CA 1
ATOM 879 C C . SER A 1 114 ? 0.239 -7.599 -16.143 1.00 88.31 114 SER A C 1
ATOM 881 O O . SER A 1 114 ? 0.366 -8.805 -16.322 1.00 88.31 114 SER A O 1
ATOM 883 N N . ALA A 1 115 ? 1.282 -6.794 -15.915 1.00 84.25 115 ALA A N 1
ATOM 884 C CA . ALA A 1 115 ? 2.671 -7.258 -15.878 1.00 84.25 115 ALA A CA 1
ATOM 885 C C . ALA A 1 115 ? 2.929 -8.239 -14.722 1.00 84.25 115 ALA A C 1
ATOM 887 O O . ALA A 1 115 ? 3.659 -9.214 -14.870 1.00 84.25 115 ALA A O 1
ATOM 888 N N . TYR A 1 116 ? 2.301 -8.005 -13.568 1.00 89.00 116 TYR A N 1
ATOM 889 C CA . TYR A 1 116 ? 2.397 -8.903 -12.414 1.00 89.00 116 TYR A CA 1
ATOM 890 C C . TYR A 1 116 ? 1.488 -10.132 -12.591 1.00 89.00 116 TYR A C 1
ATOM 892 O O . TYR A 1 116 ? 1.669 -11.143 -11.914 1.00 89.00 116 TYR A O 1
ATOM 900 N N . GLY A 1 117 ? 0.513 -10.055 -13.504 1.00 91.75 117 GLY A N 1
ATOM 901 C CA . GLY A 1 117 ? -0.485 -11.087 -13.773 1.00 91.75 117 GLY A CA 1
ATOM 902 C C . GLY A 1 117 ? -1.412 -11.346 -12.586 1.00 91.75 117 GLY A C 1
ATOM 903 O O . GLY A 1 117 ? -1.780 -12.490 -12.326 1.00 91.75 117 GLY A O 1
ATOM 904 N N . VAL A 1 118 ? -1.782 -10.293 -11.848 1.00 94.50 118 VAL A N 1
ATOM 905 C CA . VAL A 1 118 ? -2.580 -10.405 -10.619 1.00 94.50 118 VAL A CA 1
ATOM 906 C C . VAL A 1 118 ? -3.849 -9.560 -10.660 1.00 94.50 118 VAL A C 1
ATOM 908 O O . VAL A 1 118 ? -3.894 -8.469 -11.223 1.00 94.50 118 VAL A O 1
ATOM 911 N N . ARG A 1 119 ? -4.895 -10.067 -10.003 1.00 95.50 119 ARG A N 1
ATOM 912 C CA . ARG A 1 119 ? -6.118 -9.313 -9.657 1.00 95.50 119 ARG A CA 1
ATOM 913 C C . ARG A 1 119 ? -6.312 -9.169 -8.152 1.00 95.50 119 ARG A C 1
ATOM 915 O O . ARG A 1 119 ? -7.195 -8.447 -7.704 1.00 95.50 119 ARG A O 1
ATOM 922 N N . HIS A 1 120 ? -5.507 -9.879 -7.377 1.00 96.31 120 HIS A N 1
ATOM 923 C CA . HIS A 1 120 ? -5.453 -9.779 -5.935 1.00 96.31 120 HIS A CA 1
ATOM 924 C C . HIS A 1 120 ? -4.005 -9.937 -5.482 1.00 96.31 120 HIS A C 1
ATOM 926 O O . HIS A 1 120 ? -3.221 -10.611 -6.148 1.00 96.31 120 HIS A O 1
ATOM 932 N N . VAL A 1 121 ? -3.666 -9.325 -4.355 1.00 96.62 121 VAL A N 1
ATOM 933 C CA . VAL A 1 121 ? -2.413 -9.574 -3.643 1.00 96.62 121 VAL A CA 1
ATOM 934 C C . VAL A 1 121 ? -2.749 -10.171 -2.285 1.00 96.62 121 VAL A C 1
ATOM 936 O O . VAL A 1 121 ? -3.684 -9.727 -1.617 1.00 96.62 121 VAL A O 1
ATOM 939 N N . GLU A 1 122 ? -2.018 -11.211 -1.902 1.00 97.75 122 GLU A N 1
ATOM 940 C CA . GLU A 1 122 ? -2.213 -11.920 -0.643 1.00 97.75 122 GLU A CA 1
ATOM 941 C C . GLU A 1 122 ? -0.903 -11.948 0.137 1.00 97.75 122 GLU A C 1
ATOM 943 O O . GLU A 1 122 ? 0.172 -12.121 -0.442 1.00 97.75 122 GLU A O 1
ATOM 948 N N . TYR A 1 123 ? -0.986 -11.738 1.445 1.00 97.06 123 TYR A N 1
ATOM 949 C CA . TYR A 1 123 ? 0.176 -11.705 2.321 1.00 97.06 123 TYR A CA 1
ATOM 950 C C . TYR A 1 123 ? -0.167 -12.182 3.733 1.00 97.06 123 TYR A C 1
ATOM 952 O O . TYR A 1 123 ? -1.320 -12.143 4.164 1.00 97.06 123 TYR A O 1
ATOM 960 N N . GLU A 1 124 ? 0.853 -12.645 4.446 1.00 97.12 124 GLU A N 1
ATOM 961 C CA . GLU A 1 124 ? 0.813 -12.874 5.889 1.00 97.12 124 GLU A CA 1
ATOM 962 C C . GLU A 1 124 ? 1.159 -11.560 6.595 1.00 97.12 124 GLU A C 1
ATOM 964 O O . GLU A 1 124 ? 2.083 -10.846 6.187 1.00 97.12 124 GLU A O 1
ATOM 969 N N . ALA A 1 125 ? 0.389 -11.230 7.626 1.00 94.69 125 ALA A N 1
ATOM 970 C CA . ALA A 1 125 ? 0.463 -9.990 8.381 1.00 94.69 125 ALA A CA 1
ATOM 971 C C . ALA A 1 125 ? 0.465 -10.272 9.884 1.00 94.69 125 ALA A C 1
ATOM 973 O O . ALA A 1 125 ? -0.155 -11.239 10.336 1.00 94.69 125 ALA A O 1
ATOM 974 N N . GLY A 1 126 ? 1.109 -9.395 10.656 1.00 92.06 126 GLY A N 1
ATOM 975 C CA . GLY A 1 126 ? 0.942 -9.375 12.112 1.00 92.06 126 GLY A CA 1
ATOM 976 C C . GLY A 1 126 ? -0.479 -8.961 12.505 1.00 92.06 126 GLY A C 1
ATOM 977 O O . GLY A 1 126 ? -1.252 -8.500 11.668 1.00 92.06 126 GLY A O 1
ATOM 978 N N . LEU A 1 127 ? -0.837 -9.078 13.785 1.00 90.69 127 LEU A N 1
ATOM 979 C CA . LEU A 1 127 ? -2.197 -8.774 14.264 1.00 90.69 127 LEU A CA 1
ATOM 980 C C . LEU A 1 127 ? -2.639 -7.313 14.052 1.00 90.69 127 LEU A C 1
ATOM 982 O O . LEU A 1 127 ? -3.837 -7.049 14.070 1.00 90.69 127 LEU A O 1
ATOM 986 N N . ASN A 1 128 ? -1.703 -6.393 13.803 1.00 87.94 128 ASN A N 1
ATOM 987 C CA . ASN A 1 128 ? -1.957 -4.993 13.448 1.00 87.94 128 ASN A CA 1
ATOM 988 C C . ASN A 1 128 ? -2.156 -4.746 11.935 1.00 87.94 128 ASN A C 1
ATOM 990 O O . ASN A 1 128 ? -2.263 -3.603 11.503 1.00 87.94 128 ASN A O 1
ATOM 994 N N . GLY A 1 129 ? -2.133 -5.789 11.099 1.00 88.81 129 GLY A N 1
ATOM 995 C CA . GLY A 1 129 ? -2.298 -5.651 9.648 1.00 88.81 129 GLY A CA 1
ATOM 996 C C . GLY A 1 129 ? -1.034 -5.330 8.869 1.00 88.81 129 GLY A C 1
ATOM 997 O O . GLY A 1 129 ? -1.093 -5.319 7.636 1.00 88.81 129 GLY A O 1
ATOM 998 N N . PHE A 1 130 ? 0.104 -5.140 9.545 1.00 89.50 130 PHE A N 1
ATOM 999 C CA . PHE A 1 130 ? 1.353 -4.807 8.872 1.00 89.50 130 PHE A CA 1
ATOM 1000 C C . PHE A 1 130 ? 1.827 -5.980 7.992 1.00 89.50 130 PHE A C 1
ATOM 1002 O O . PHE A 1 130 ? 1.956 -7.103 8.500 1.00 89.50 130 PHE A O 1
ATOM 1009 N N . PRO A 1 131 ? 2.091 -5.762 6.688 1.00 91.44 131 PRO A N 1
ATOM 1010 C CA . PRO A 1 131 ? 2.532 -6.824 5.788 1.00 91.44 131 PRO A CA 1
ATOM 1011 C C . PRO A 1 131 ? 3.889 -7.413 6.202 1.00 91.44 131 PRO A C 1
ATOM 1013 O O . PRO A 1 131 ? 4.879 -6.694 6.296 1.00 91.44 131 PRO A O 1
ATOM 1016 N N . GLY A 1 132 ? 3.953 -8.731 6.408 1.00 90.38 132 GLY A N 1
ATOM 1017 C CA . GLY A 1 132 ? 5.184 -9.438 6.780 1.00 90.38 132 GLY A CA 1
ATOM 1018 C C . GLY A 1 132 ? 5.759 -10.307 5.661 1.00 90.38 132 GLY A C 1
ATOM 1019 O O . GLY A 1 132 ? 6.973 -10.358 5.473 1.00 90.38 132 GLY A O 1
ATOM 1020 N N . LYS A 1 133 ? 4.904 -10.993 4.892 1.00 93.69 133 LYS A N 1
ATOM 1021 C CA . LYS A 1 133 ? 5.355 -11.931 3.851 1.00 93.69 133 LYS A CA 1
ATOM 1022 C C . LYS A 1 133 ? 4.360 -12.047 2.706 1.00 93.69 133 LYS A C 1
ATOM 1024 O O . LYS A 1 133 ? 3.191 -12.344 2.920 1.00 93.69 133 LYS A O 1
ATOM 1029 N N . LEU A 1 134 ? 4.842 -11.885 1.478 1.00 96.00 134 LEU A N 1
ATOM 1030 C CA . LEU A 1 134 ? 4.041 -12.064 0.267 1.00 96.00 134 LEU A CA 1
ATOM 1031 C C . LEU A 1 134 ? 3.718 -13.548 0.019 1.00 96.00 134 LEU A C 1
ATOM 1033 O O . LEU A 1 134 ? 4.602 -14.403 0.079 1.00 96.00 134 LEU A O 1
ATOM 1037 N N . VAL A 1 135 ? 2.470 -13.839 -0.348 1.00 96.44 135 VAL A N 1
ATOM 1038 C CA . VAL A 1 135 ? 2.035 -15.144 -0.862 1.00 96.44 135 VAL A CA 1
ATOM 1039 C C . VAL A 1 135 ? 2.039 -15.109 -2.395 1.00 96.44 135 VAL A C 1
ATOM 1041 O O . VAL A 1 135 ? 1.589 -14.143 -3.004 1.00 96.44 135 VAL A O 1
ATOM 1044 N N . GLY A 1 136 ? 2.538 -16.172 -3.038 1.00 94.62 136 GLY A N 1
ATOM 1045 C CA . GLY A 1 136 ? 2.504 -16.304 -4.504 1.00 94.62 136 GLY A CA 1
ATOM 1046 C C . GLY A 1 136 ? 3.621 -15.574 -5.262 1.00 94.62 136 GLY A C 1
ATOM 1047 O O . GLY A 1 136 ? 3.456 -15.273 -6.444 1.00 94.62 136 GLY A O 1
ATOM 1048 N N . LEU A 1 137 ? 4.760 -15.308 -4.610 1.00 94.31 137 LEU A N 1
ATOM 1049 C CA . LEU A 1 137 ? 5.925 -14.648 -5.218 1.00 94.31 137 LEU A CA 1
ATOM 1050 C C . LEU A 1 137 ? 6.361 -15.293 -6.546 1.00 94.31 137 LEU A C 1
ATOM 1052 O O . LEU A 1 137 ? 6.557 -14.583 -7.530 1.00 94.31 137 LEU A O 1
ATOM 1056 N N . ASP A 1 138 ? 6.478 -16.621 -6.592 1.00 93.75 138 ASP A N 1
ATOM 1057 C CA . ASP A 1 138 ? 6.982 -17.333 -7.775 1.00 93.75 138 ASP A CA 1
ATOM 1058 C C . ASP A 1 138 ? 6.101 -17.118 -9.010 1.00 93.75 138 ASP A C 1
ATOM 1060 O O . ASP A 1 138 ? 6.612 -16.941 -10.116 1.00 93.75 138 ASP A O 1
ATOM 1064 N N . ALA A 1 139 ? 4.778 -17.065 -8.826 1.00 93.62 139 ALA A N 1
ATOM 1065 C CA . ALA A 1 139 ? 3.842 -16.791 -9.912 1.00 93.62 139 ALA A CA 1
ATOM 1066 C C . ALA A 1 139 ? 4.027 -15.368 -10.462 1.00 93.62 139 ALA A C 1
ATOM 1068 O O . ALA A 1 139 ? 4.055 -15.172 -11.676 1.00 93.62 139 ALA A O 1
ATOM 1069 N N . ILE A 1 140 ? 4.224 -14.383 -9.579 1.00 93.06 140 ILE A N 1
ATOM 1070 C CA . ILE A 1 140 ? 4.474 -12.988 -9.968 1.00 93.06 140 ILE A CA 1
ATOM 1071 C C . ILE A 1 140 ? 5.800 -12.866 -10.723 1.00 93.06 140 ILE A C 1
ATOM 1073 O O . ILE A 1 140 ? 5.849 -12.236 -11.779 1.00 93.06 140 ILE A O 1
ATOM 1077 N N . LEU A 1 141 ? 6.869 -13.492 -10.222 1.00 91.19 141 LEU A N 1
ATOM 1078 C CA . LEU A 1 141 ? 8.163 -13.498 -10.907 1.00 91.19 141 LEU A CA 1
ATOM 1079 C C . LEU A 1 141 ? 8.065 -14.179 -12.278 1.00 91.19 141 LEU A C 1
ATOM 1081 O O . LEU A 1 141 ? 8.595 -13.654 -13.256 1.00 91.19 141 LEU A O 1
ATOM 1085 N N . GLY A 1 142 ? 7.346 -15.301 -12.373 1.00 89.81 142 GLY A N 1
ATOM 1086 C CA . GLY A 1 142 ? 7.079 -15.984 -13.639 1.00 89.81 142 GLY A CA 1
ATOM 1087 C C . GLY A 1 142 ? 6.372 -15.085 -14.658 1.00 89.81 142 GLY A C 1
ATOM 1088 O O . GLY A 1 142 ? 6.818 -14.980 -15.802 1.00 89.81 142 GLY A O 1
ATOM 1089 N N . ASN A 1 143 ? 5.331 -14.366 -14.230 1.00 89.44 143 ASN A N 1
ATOM 1090 C CA . ASN A 1 143 ? 4.593 -13.432 -15.084 1.00 89.44 143 ASN A CA 1
ATOM 1091 C C . ASN A 1 143 ? 5.474 -12.270 -15.561 1.00 89.44 143 ASN A C 1
ATOM 1093 O O . ASN A 1 143 ? 5.511 -11.969 -16.759 1.00 89.44 143 ASN A O 1
ATOM 1097 N N . LEU A 1 144 ? 6.261 -11.676 -14.659 1.00 85.75 144 LEU A N 1
ATOM 1098 C CA . LEU A 1 144 ? 7.211 -10.619 -15.009 1.00 85.75 144 LEU A CA 1
ATOM 1099 C C . LEU A 1 144 ? 8.250 -11.113 -16.020 1.00 85.75 144 LEU A C 1
ATOM 1101 O O . LEU A 1 144 ? 8.540 -10.418 -16.988 1.00 85.75 144 LEU A O 1
ATOM 1105 N N . HIS A 1 145 ? 8.761 -12.334 -15.861 1.00 80.44 145 HIS A N 1
ATOM 1106 C CA . HIS A 1 145 ? 9.697 -12.923 -16.819 1.00 80.44 145 HIS A CA 1
ATOM 1107 C C . HIS A 1 145 ? 9.084 -13.171 -18.200 1.00 80.44 145 HIS A C 1
ATOM 1109 O O . HIS A 1 145 ? 9.798 -13.054 -19.197 1.00 80.44 145 HIS A O 1
ATOM 1115 N N . SER A 1 146 ? 7.786 -13.484 -18.254 1.00 75.06 146 SER A N 1
ATOM 1116 C CA . SER A 1 146 ? 7.025 -13.677 -19.495 1.00 75.06 146 SER A CA 1
ATOM 1117 C C . SER A 1 146 ? 6.549 -12.374 -20.148 1.00 75.06 146 SER A C 1
ATOM 1119 O O . SER A 1 146 ? 6.048 -12.397 -21.271 1.00 75.06 146 SER A O 1
ATOM 1121 N N . THR A 1 147 ? 6.699 -11.235 -19.464 1.00 70.56 147 THR A N 1
ATOM 1122 C CA . THR A 1 147 ? 6.266 -9.939 -19.986 1.00 70.56 147 THR A CA 1
ATOM 1123 C C . THR A 1 147 ? 7.246 -9.453 -21.052 1.00 70.56 147 THR A C 1
ATOM 1125 O O . THR A 1 147 ? 8.390 -9.093 -20.767 1.00 70.56 147 THR A O 1
ATOM 1128 N N . SER A 1 148 ? 6.776 -9.400 -22.294 1.00 60.47 148 SER A N 1
ATOM 1129 C CA . SER A 1 148 ? 7.472 -8.752 -23.404 1.00 60.47 148 SER A CA 1
ATOM 1130 C C . SER A 1 148 ? 6.984 -7.311 -23.559 1.00 60.47 148 SER A C 1
ATOM 1132 O O . SER A 1 148 ? 5.784 -7.046 -23.488 1.00 60.47 148 SER A O 1
ATOM 1134 N N . VAL A 1 149 ? 7.900 -6.370 -23.796 1.00 58.16 149 VAL A N 1
ATOM 1135 C CA . VAL A 1 149 ? 7.544 -4.973 -24.089 1.00 58.16 149 VAL A CA 1
ATOM 1136 C C . VAL A 1 149 ? 7.715 -4.728 -25.582 1.00 58.16 149 VAL A C 1
ATOM 1138 O O . VAL A 1 149 ? 8.786 -4.982 -26.129 1.00 58.16 149 VAL A O 1
ATOM 1141 N N . VAL A 1 150 ? 6.663 -4.233 -26.236 1.00 51.88 150 VAL A N 1
ATOM 1142 C CA . VAL A 1 150 ? 6.721 -3.798 -27.636 1.00 51.88 150 VAL A CA 1
ATOM 1143 C C . VAL A 1 150 ? 7.171 -2.340 -27.666 1.00 51.88 150 VAL A C 1
ATOM 1145 O O . VAL A 1 150 ? 6.510 -1.466 -27.103 1.00 51.88 150 VAL A O 1
ATOM 1148 N N . GLY A 1 151 ? 8.324 -2.088 -28.277 1.00 44.59 151 GLY A N 1
ATOM 1149 C CA . GLY A 1 151 ? 8.878 -0.760 -28.480 1.00 44.59 151 GLY A CA 1
ATOM 1150 C C . GLY A 1 151 ? 8.062 0.067 -29.484 1.00 44.59 151 GLY A C 1
ATOM 1151 O O . GLY A 1 151 ? 7.254 -0.480 -30.237 1.00 44.59 151 GLY A O 1
ATOM 1152 N N . PRO A 1 152 ? 8.276 1.395 -29.537 1.00 36.91 152 PRO A N 1
ATOM 1153 C CA . PRO A 1 152 ? 7.594 2.287 -30.483 1.00 36.91 152 PRO A CA 1
ATOM 1154 C C . PRO A 1 152 ? 7.838 1.934 -31.961 1.00 36.91 152 PRO A C 1
ATOM 1156 O O . PRO A 1 152 ? 7.063 2.328 -32.826 1.00 36.91 152 PRO A O 1
ATOM 1159 N N . ASP A 1 153 ? 8.917 1.205 -32.243 1.00 51.06 153 ASP A N 1
ATOM 1160 C CA . ASP A 1 153 ? 9.317 0.680 -33.551 1.00 51.06 153 ASP A CA 1
ATOM 1161 C C . ASP A 1 153 ? 8.754 -0.726 -33.843 1.00 51.06 153 ASP A C 1
ATOM 1163 O O . ASP A 1 153 ? 9.091 -1.332 -34.858 1.00 51.06 153 ASP A O 1
ATOM 1167 N N . GLY A 1 154 ? 7.912 -1.265 -32.955 1.00 47.16 154 GLY A N 1
ATOM 1168 C CA . GLY A 1 154 ? 7.386 -2.626 -33.049 1.00 47.16 154 GLY A CA 1
ATOM 1169 C C . GLY A 1 154 ? 8.379 -3.709 -32.616 1.00 47.16 154 GLY A C 1
ATOM 1170 O O . GLY A 1 154 ? 8.049 -4.893 -32.700 1.00 47.16 154 GLY A O 1
ATOM 1171 N N . SER A 1 155 ? 9.577 -3.344 -32.141 1.00 52.47 155 SER A N 1
ATOM 1172 C CA . SER A 1 155 ? 10.549 -4.314 -31.636 1.00 52.47 155 SER A CA 1
ATOM 1173 C C . SER A 1 155 ? 10.062 -4.928 -30.324 1.00 52.47 155 SER A C 1
ATOM 1175 O O . SER A 1 155 ? 9.619 -4.235 -29.412 1.00 52.47 155 SER A O 1
ATOM 1177 N N . VAL A 1 156 ? 10.119 -6.254 -30.211 1.00 53.47 156 VAL A N 1
ATOM 1178 C CA . VAL A 1 156 ? 9.763 -6.952 -28.972 1.00 53.47 156 VAL A CA 1
ATOM 1179 C C . VAL A 1 156 ? 11.028 -7.098 -28.137 1.00 53.47 156 VAL A C 1
ATOM 1181 O O . VAL A 1 156 ? 11.896 -7.914 -28.444 1.00 53.47 156 VAL A O 1
ATOM 1184 N N . ALA A 1 157 ? 11.147 -6.298 -27.081 1.00 55.59 157 ALA A N 1
ATOM 1185 C CA . ALA A 1 157 ? 12.210 -6.445 -26.103 1.00 55.59 157 ALA A CA 1
ATOM 1186 C C . ALA A 1 157 ? 11.783 -7.465 -25.041 1.00 55.59 157 ALA A C 1
ATOM 1188 O O . ALA A 1 157 ? 10.847 -7.236 -24.266 1.00 55.59 157 ALA A O 1
ATOM 1189 N N . ASN A 1 158 ? 12.501 -8.586 -24.978 1.00 51.56 158 ASN A N 1
ATOM 1190 C CA . ASN A 1 158 ? 12.424 -9.487 -23.836 1.00 51.56 158 ASN A CA 1
ATOM 1191 C C . ASN A 1 158 ? 13.222 -8.860 -22.690 1.00 51.56 158 ASN A C 1
ATOM 1193 O O . ASN A 1 158 ? 14.436 -8.716 -22.790 1.00 51.56 158 ASN A O 1
ATOM 1197 N N . GLN A 1 159 ? 12.523 -8.478 -21.620 1.00 53.75 159 GLN A N 1
ATOM 1198 C CA . GLN A 1 159 ? 13.094 -7.915 -20.393 1.00 53.75 159 GLN A CA 1
ATOM 1199 C C . GLN A 1 159 ? 13.949 -6.649 -20.609 1.00 53.75 159 GLN A C 1
ATOM 1201 O O . GLN A 1 159 ? 15.179 -6.706 -20.546 1.00 53.75 159 GLN A O 1
ATOM 1206 N N . PRO A 1 160 ? 13.327 -5.471 -20.818 1.00 58.22 160 PRO A N 1
ATOM 1207 C CA . PRO A 1 160 ? 14.062 -4.206 -20.778 1.00 58.22 160 PRO A CA 1
ATOM 1208 C C . PRO A 1 160 ? 14.857 -4.083 -19.468 1.00 58.22 160 PRO A C 1
ATOM 1210 O O . PRO A 1 160 ? 14.426 -4.592 -18.436 1.00 58.22 160 PRO A O 1
ATOM 1213 N N . ALA A 1 161 ? 16.001 -3.390 -19.480 1.00 56.84 161 ALA A N 1
ATOM 1214 C CA . ALA A 1 161 ? 16.902 -3.291 -18.320 1.00 56.84 161 ALA A CA 1
ATOM 1215 C C . ALA A 1 161 ? 16.183 -2.892 -17.011 1.00 56.84 161 ALA A C 1
ATOM 1217 O O . ALA A 1 161 ? 16.482 -3.436 -15.952 1.00 56.84 161 ALA A O 1
ATOM 1218 N N . GLY A 1 162 ? 15.161 -2.030 -17.096 1.00 62.41 162 GLY A N 1
ATOM 1219 C CA . GLY A 1 162 ? 14.329 -1.659 -15.948 1.00 62.41 162 GLY A CA 1
ATOM 1220 C C . GLY A 1 162 ? 13.497 -2.807 -15.356 1.00 62.41 162 GLY A C 1
ATOM 1221 O O . GLY A 1 162 ? 13.266 -2.820 -14.153 1.00 62.41 162 GLY A O 1
ATOM 1222 N N . LEU A 1 163 ? 13.088 -3.800 -16.154 1.00 69.31 163 LEU A N 1
ATOM 1223 C CA . LEU A 1 163 ? 12.371 -4.983 -15.667 1.00 69.31 163 LEU A CA 1
ATOM 1224 C C . LEU A 1 163 ? 13.292 -5.915 -14.873 1.00 69.31 163 LEU A C 1
ATOM 1226 O O . LEU A 1 163 ? 12.865 -6.480 -13.871 1.00 69.31 163 LEU A O 1
ATOM 1230 N N . ARG A 1 164 ? 14.566 -6.030 -15.271 1.00 71.50 164 ARG A N 1
ATOM 1231 C CA . ARG A 1 164 ? 15.568 -6.783 -14.505 1.00 71.50 164 ARG A CA 1
ATOM 1232 C C . ARG A 1 164 ? 15.760 -6.182 -13.112 1.00 71.50 164 ARG A C 1
ATOM 1234 O O . ARG A 1 164 ? 15.755 -6.923 -12.135 1.00 71.50 164 ARG A O 1
ATOM 1241 N N . ASP A 1 165 ? 15.863 -4.857 -13.016 1.00 70.56 165 ASP A N 1
ATOM 1242 C CA . ASP A 1 165 ? 15.989 -4.163 -11.729 1.00 70.56 165 ASP A CA 1
ATOM 1243 C C . ASP A 1 165 ? 14.747 -4.348 -10.844 1.00 70.56 165 ASP A C 1
ATOM 1245 O O . ASP A 1 165 ? 14.872 -4.513 -9.631 1.00 70.56 165 ASP A O 1
ATOM 1249 N N . ILE A 1 166 ? 13.550 -4.353 -11.444 1.00 76.00 166 ILE A N 1
ATOM 1250 C CA . ILE A 1 166 ? 12.292 -4.636 -10.738 1.00 76.00 166 ILE A CA 1
ATOM 1251 C C . ILE A 1 166 ? 12.293 -6.070 -10.199 1.00 76.00 166 ILE A C 1
ATOM 1253 O O . ILE A 1 166 ? 11.987 -6.279 -9.028 1.00 76.00 166 ILE A O 1
ATOM 1257 N N . VAL A 1 167 ? 12.666 -7.052 -11.025 1.00 83.25 167 VAL A N 1
ATOM 1258 C CA . VAL A 1 167 ? 12.727 -8.467 -10.629 1.00 83.25 167 VAL A CA 1
ATOM 1259 C C . VAL A 1 167 ? 13.725 -8.680 -9.493 1.00 83.25 167 VAL A C 1
ATOM 1261 O O . VAL A 1 167 ? 13.381 -9.305 -8.493 1.00 83.25 167 VAL A O 1
ATOM 1264 N N . GLU A 1 168 ? 14.941 -8.149 -9.609 1.00 80.19 168 GLU A N 1
ATOM 1265 C CA . GLU A 1 168 ? 15.950 -8.270 -8.551 1.00 80.19 168 GLU A CA 1
ATOM 1266 C C . GLU A 1 168 ? 15.526 -7.525 -7.277 1.00 80.19 168 GLU A C 1
ATOM 1268 O O . GLU A 1 168 ? 15.692 -8.043 -6.172 1.00 80.19 168 GLU A O 1
ATOM 1273 N N . GLY A 1 169 ? 14.873 -6.366 -7.416 1.00 78.00 169 GLY A N 1
ATOM 1274 C CA . GLY A 1 169 ? 14.259 -5.651 -6.299 1.00 78.00 169 GLY A CA 1
ATOM 1275 C C . GLY A 1 169 ? 13.224 -6.502 -5.561 1.00 78.00 169 GLY A C 1
ATOM 1276 O O . GLY A 1 169 ? 13.319 -6.657 -4.344 1.00 78.00 169 GLY A O 1
ATOM 1277 N N . ILE A 1 170 ? 12.293 -7.123 -6.290 1.00 86.31 170 ILE A N 1
ATOM 1278 C CA . ILE A 1 170 ? 11.262 -8.003 -5.721 1.00 86.31 170 ILE A CA 1
ATOM 1279 C C . ILE A 1 170 ? 11.885 -9.246 -5.071 1.00 86.31 170 ILE A C 1
ATOM 1281 O O . ILE A 1 170 ? 11.448 -9.643 -3.997 1.00 86.31 170 ILE A O 1
ATOM 1285 N N . LYS A 1 171 ? 12.919 -9.852 -5.666 1.00 85.94 171 LYS A N 1
ATOM 1286 C CA . LYS A 1 171 ? 13.625 -10.989 -5.047 1.00 85.94 171 LYS A CA 1
ATOM 1287 C C . LYS A 1 171 ? 14.294 -10.600 -3.730 1.00 85.94 171 LYS A C 1
ATOM 1289 O O . LYS A 1 171 ? 14.245 -11.370 -2.777 1.00 85.94 171 LYS A O 1
ATOM 1294 N N . SER A 1 172 ? 14.914 -9.419 -3.683 1.00 83.38 172 SER A N 1
ATOM 1295 C CA . SER A 1 172 ? 15.579 -8.917 -2.475 1.00 83.38 172 SER A CA 1
ATOM 1296 C C . SER A 1 172 ? 14.589 -8.552 -1.369 1.00 83.38 172 SER A C 1
ATOM 1298 O O . SER A 1 172 ? 14.885 -8.746 -0.193 1.00 83.38 172 SER A O 1
ATOM 1300 N N . ASN A 1 173 ? 13.409 -8.050 -1.742 1.00 84.94 173 ASN A N 1
ATOM 1301 C CA . ASN A 1 173 ? 12.341 -7.736 -0.812 1.00 84.94 173 ASN A CA 1
ATOM 1302 C C . ASN A 1 173 ? 10.952 -7.948 -1.452 1.00 84.94 173 ASN A C 1
ATOM 1304 O O . ASN A 1 173 ? 10.395 -7.026 -2.062 1.00 84.94 173 ASN A O 1
ATOM 1308 N N . PRO A 1 174 ? 10.349 -9.138 -1.272 1.00 89.81 174 PRO A N 1
ATOM 1309 C CA . PRO A 1 174 ? 9.046 -9.464 -1.851 1.00 89.81 174 PRO A CA 1
ATOM 1310 C C . PRO A 1 174 ? 7.908 -8.563 -1.372 1.00 89.81 174 PRO A C 1
ATOM 1312 O O . PRO A 1 174 ? 6.928 -8.371 -2.094 1.00 89.81 174 PRO A O 1
ATOM 1315 N N . ILE A 1 175 ? 8.023 -7.978 -0.174 1.00 88.62 175 ILE A N 1
ATOM 1316 C CA . ILE A 1 175 ? 6.949 -7.164 0.403 1.00 88.62 175 ILE A CA 1
ATOM 1317 C C . ILE A 1 175 ? 6.719 -5.862 -0.374 1.00 88.62 175 ILE A C 1
ATOM 1319 O O . ILE A 1 175 ? 5.618 -5.315 -0.345 1.00 88.62 175 ILE A O 1
ATOM 1323 N N . LEU A 1 176 ? 7.699 -5.427 -1.181 1.00 82.25 176 LEU A N 1
ATOM 1324 C CA . LEU A 1 176 ? 7.554 -4.301 -2.109 1.00 82.25 176 LEU A CA 1
ATOM 1325 C C . LEU A 1 176 ? 6.376 -4.480 -3.070 1.00 82.25 176 LEU A C 1
ATOM 1327 O O . LEU A 1 176 ? 5.767 -3.497 -3.484 1.00 82.25 176 LEU A O 1
ATOM 1331 N N . VAL A 1 177 ? 6.020 -5.718 -3.422 1.00 89.69 177 VAL A N 1
ATOM 1332 C CA . VAL A 1 177 ? 4.820 -5.989 -4.223 1.00 89.69 177 VAL A CA 1
ATOM 1333 C C . VAL A 1 177 ? 3.568 -5.504 -3.496 1.00 89.69 177 VAL A C 1
ATOM 1335 O O . VAL A 1 177 ? 2.732 -4.846 -4.110 1.00 89.69 177 VAL A O 1
ATOM 1338 N N . VAL A 1 178 ? 3.448 -5.786 -2.196 1.00 91.44 178 VAL A N 1
ATOM 1339 C CA . VAL A 1 178 ? 2.295 -5.368 -1.389 1.00 91.44 178 VAL A CA 1
ATOM 1340 C C . VAL A 1 178 ? 2.256 -3.847 -1.279 1.00 91.44 178 VAL A C 1
ATOM 1342 O O . VAL A 1 178 ? 1.230 -3.260 -1.604 1.00 91.44 178 VAL A O 1
ATOM 1345 N N . HIS A 1 179 ? 3.373 -3.197 -0.941 1.00 83.44 179 HIS A N 1
ATOM 1346 C CA . HIS A 1 179 ? 3.431 -1.731 -0.834 1.00 83.44 179 HIS A CA 1
ATOM 1347 C C . HIS A 1 179 ? 3.109 -1.017 -2.156 1.00 83.44 179 HIS A C 1
ATOM 1349 O O . HIS A 1 179 ? 2.486 0.043 -2.154 1.00 83.44 179 HIS A O 1
ATOM 1355 N N . ASN A 1 180 ? 3.491 -1.601 -3.295 1.00 82.88 180 ASN A N 1
ATOM 1356 C CA . ASN A 1 180 ? 3.193 -1.032 -4.610 1.00 82.88 180 ASN A CA 1
ATOM 1357 C C . ASN A 1 180 ? 1.736 -1.255 -5.036 1.00 82.88 180 ASN A C 1
ATOM 1359 O O . ASN A 1 180 ? 1.123 -0.375 -5.645 1.00 82.88 180 ASN A O 1
ATOM 1363 N N . LEU A 1 181 ? 1.180 -2.436 -4.755 1.00 90.00 181 LEU A N 1
ATOM 1364 C CA . LEU A 1 181 ? -0.150 -2.811 -5.227 1.00 90.00 181 LEU A CA 1
ATOM 1365 C C . LEU A 1 181 ? -1.273 -2.368 -4.282 1.00 90.00 181 LEU A C 1
ATOM 1367 O O . LEU A 1 181 ? -2.312 -1.912 -4.759 1.00 90.00 181 LEU A O 1
ATOM 1371 N N . ALA A 1 182 ? -1.058 -2.458 -2.975 1.00 90.94 182 ALA A N 1
ATOM 1372 C CA . ALA A 1 182 ? -2.006 -2.106 -1.921 1.00 90.94 182 ALA A CA 1
ATOM 1373 C C . ALA A 1 182 ? -1.311 -1.252 -0.837 1.00 90.94 182 ALA A C 1
ATOM 1375 O O . ALA A 1 182 ? -1.175 -1.698 0.303 1.00 90.94 182 ALA A O 1
ATOM 1376 N N . PRO A 1 183 ? -0.842 -0.029 -1.162 1.00 82.44 183 PRO A N 1
ATOM 1377 C CA . PRO A 1 183 ? -0.198 0.863 -0.190 1.00 82.44 183 PRO A CA 1
ATOM 1378 C C . PRO A 1 183 ? -1.086 1.187 1.023 1.00 82.44 183 PRO A C 1
ATOM 1380 O O . PRO A 1 183 ? -0.573 1.528 2.085 1.00 82.44 183 PRO A O 1
ATOM 1383 N N . GLU A 1 184 ? -2.408 1.060 0.890 1.00 85.69 184 GLU A N 1
ATOM 1384 C CA . GLU A 1 184 ? -3.377 1.181 1.979 1.00 85.69 184 GLU A CA 1
ATOM 1385 C C . GLU A 1 184 ? -3.086 0.210 3.132 1.00 85.69 184 GLU A C 1
ATOM 1387 O O . GLU A 1 184 ? -3.306 0.567 4.285 1.00 85.69 184 GLU A O 1
ATOM 1392 N N . ALA A 1 185 ? -2.552 -0.981 2.841 1.00 87.44 185 ALA A N 1
ATOM 1393 C CA . ALA A 1 185 ? -2.218 -1.985 3.847 1.00 87.44 185 ALA A CA 1
ATOM 1394 C C . ALA A 1 185 ? -1.232 -1.455 4.897 1.00 87.44 185 ALA A C 1
ATOM 1396 O O . ALA A 1 185 ? -1.463 -1.591 6.095 1.00 87.44 185 ALA A O 1
ATOM 1397 N N . GLU A 1 186 ? -0.155 -0.812 4.446 1.00 82.62 186 GLU A N 1
ATOM 1398 C CA . GLU A 1 186 ? 0.861 -0.241 5.330 1.00 82.62 186 GLU A CA 1
ATOM 1399 C C . GLU A 1 186 ? 0.324 0.992 6.063 1.00 82.62 186 GLU A C 1
ATOM 1401 O O . GLU A 1 186 ? 0.489 1.128 7.277 1.00 82.62 186 GLU A O 1
ATOM 1406 N N . LEU A 1 187 ? -0.358 1.876 5.329 1.00 80.50 187 LEU A N 1
ATOM 1407 C CA . LEU A 1 187 ? -0.858 3.135 5.871 1.00 80.50 187 LEU A CA 1
ATOM 1408 C C . LEU A 1 187 ? -1.847 2.894 7.014 1.00 80.50 187 LEU A C 1
ATOM 1410 O O . LEU A 1 187 ? -1.704 3.497 8.072 1.00 80.50 187 LEU A O 1
ATOM 1414 N N . LEU A 1 188 ? -2.792 1.967 6.841 1.00 81.69 188 LEU A N 1
ATOM 1415 C CA . LEU A 1 188 ? -3.751 1.608 7.888 1.00 81.69 188 LEU A CA 1
ATOM 1416 C C . LEU A 1 188 ? -3.057 1.002 9.105 1.00 81.69 188 LEU A C 1
ATOM 1418 O O . LEU A 1 188 ? -3.347 1.407 10.223 1.00 81.69 188 LEU A O 1
ATOM 1422 N N . SER A 1 189 ? -2.094 0.102 8.892 1.00 82.75 189 SER A N 1
ATOM 1423 C CA . SER A 1 189 ? -1.342 -0.522 9.989 1.00 82.75 189 SER A CA 1
ATOM 1424 C C . SER A 1 189 ? -0.428 0.440 10.756 1.00 82.75 189 SER A C 1
ATOM 1426 O O . SER A 1 189 ? 0.047 0.101 11.836 1.00 82.75 189 SER A O 1
ATOM 1428 N N . THR A 1 190 ? -0.158 1.631 10.208 1.00 79.38 190 THR A N 1
ATOM 1429 C CA . THR A 1 190 ? 0.671 2.649 10.870 1.00 79.38 190 THR A CA 1
ATOM 1430 C C . THR A 1 190 ? -0.113 3.428 11.923 1.00 79.38 190 THR A C 1
ATOM 1432 O O . THR A 1 190 ? 0.441 3.778 12.959 1.00 79.38 190 THR A O 1
ATOM 1435 N N . VAL A 1 191 ? -1.388 3.720 11.650 1.00 78.44 191 VAL A N 1
ATOM 1436 C CA . VAL A 1 191 ? -2.257 4.513 12.541 1.00 78.44 191 VAL A CA 1
ATOM 1437 C C . VAL A 1 191 ? -3.233 3.661 13.343 1.00 78.44 191 VAL A C 1
ATOM 1439 O O . VAL A 1 191 ? -3.692 4.101 14.390 1.00 78.44 191 VAL A O 1
ATOM 1442 N N . GLN A 1 192 ? -3.560 2.455 12.876 1.00 83.19 192 GLN A N 1
ATOM 1443 C CA . GLN A 1 192 ? -4.396 1.529 13.623 1.00 83.19 192 GLN A CA 1
ATOM 1444 C C . GLN A 1 192 ? -3.528 0.493 14.334 1.00 83.19 192 GLN A C 1
ATOM 1446 O O . GLN A 1 192 ? -3.005 -0.442 13.726 1.00 83.19 192 GLN A O 1
ATOM 1451 N N . GLU A 1 193 ? -3.395 0.672 15.641 1.00 81.56 193 GLU A N 1
ATOM 1452 C CA . GLU A 1 193 ? -2.697 -0.259 16.521 1.00 81.56 193 GLU A CA 1
ATOM 1453 C C . GLU A 1 193 ? -3.477 -1.573 16.679 1.00 81.56 193 GLU A C 1
ATOM 1455 O O . GLU A 1 193 ? -4.633 -1.689 16.277 1.00 81.56 193 GLU A O 1
ATOM 1460 N N . GLN A 1 194 ? -2.844 -2.599 17.253 1.00 84.88 194 GLN A N 1
ATOM 1461 C CA . GLN A 1 194 ? -3.527 -3.862 17.552 1.00 84.88 194 GLN A CA 1
ATOM 1462 C C . GLN A 1 194 ? -4.673 -3.660 18.555 1.00 84.88 194 GLN A C 1
ATOM 1464 O O . GLN A 1 194 ? -5.745 -4.245 18.392 1.00 84.88 194 GLN A O 1
ATOM 1469 N N . ASP A 1 195 ? -4.438 -2.828 19.566 1.00 87.12 195 ASP A N 1
ATOM 1470 C CA . ASP A 1 195 ? -5.403 -2.494 20.604 1.00 87.12 195 ASP A CA 1
ATOM 1471 C C . ASP A 1 195 ? -6.050 -1.135 20.319 1.00 87.12 195 ASP A C 1
ATOM 1473 O O . ASP A 1 195 ? -5.555 -0.337 19.525 1.00 87.12 195 ASP A O 1
ATOM 1477 N N . SER A 1 196 ? -7.204 -0.881 20.937 1.00 89.56 196 SER A N 1
ATOM 1478 C CA . SER A 1 196 ? -7.852 0.425 20.826 1.00 89.56 196 SER A CA 1
ATOM 1479 C C . SER A 1 196 ? -7.043 1.494 21.548 1.00 89.56 196 SER A C 1
ATOM 1481 O O . SER A 1 196 ? -6.694 1.299 22.715 1.00 89.56 196 SER A O 1
ATOM 1483 N N . SER A 1 197 ? -6.878 2.646 20.907 1.00 87.88 197 SER A N 1
ATOM 1484 C CA . SER A 1 197 ? -6.101 3.763 21.439 1.00 87.88 197 SER A CA 1
ATOM 1485 C C . SER A 1 197 ? -6.894 5.065 21.361 1.00 87.88 197 SER A C 1
ATOM 1487 O O . SER A 1 197 ? -7.651 5.310 20.418 1.00 87.88 197 SER A O 1
ATOM 1489 N N . THR A 1 198 ? -6.750 5.894 22.396 1.00 90.38 198 THR A N 1
ATOM 1490 C CA . THR A 1 198 ? -7.378 7.217 22.467 1.00 90.38 198 THR A CA 1
ATOM 1491 C C . THR A 1 198 ? -6.395 8.259 21.965 1.00 90.38 198 THR A C 1
ATOM 1493 O O . THR A 1 198 ? -5.280 8.346 22.476 1.00 90.38 198 THR A O 1
ATOM 1496 N N . TYR A 1 199 ? -6.834 9.067 21.005 1.00 89.19 199 TYR A N 1
ATOM 1497 C CA . TYR A 1 199 ? -6.051 10.158 20.439 1.00 89.19 199 TYR A CA 1
ATOM 1498 C C . TYR A 1 199 ? -6.757 11.491 20.662 1.00 89.19 199 TYR A C 1
ATOM 1500 O O . TYR A 1 199 ? -7.976 11.589 20.509 1.00 89.19 199 TYR A O 1
ATOM 1508 N N . GLU A 1 200 ? -5.996 12.526 20.994 1.00 92.06 200 GLU A N 1
ATOM 1509 C CA . GLU A 1 200 ? -6.482 13.907 21.018 1.00 92.06 200 GLU A CA 1
ATOM 1510 C C . GLU A 1 200 ? -6.355 14.531 19.621 1.00 92.06 200 GLU A C 1
ATOM 1512 O O . GLU A 1 200 ? -5.364 14.300 18.924 1.00 92.06 200 GLU A O 1
ATOM 1517 N N . ILE A 1 201 ? -7.332 15.330 19.179 1.00 91.00 201 ILE A N 1
ATOM 1518 C CA . ILE A 1 201 ? -7.176 16.093 17.929 1.00 91.00 201 ILE A CA 1
ATOM 1519 C C . ILE A 1 201 ? -5.925 16.987 18.023 1.00 91.00 201 ILE A C 1
ATOM 1521 O O . ILE A 1 201 ? -5.729 17.708 19.000 1.00 91.00 201 ILE A O 1
ATOM 1525 N N . GLY A 1 202 ? -5.076 16.939 16.995 1.00 90.31 202 GLY A N 1
ATOM 1526 C CA . GLY A 1 202 ? -3.765 17.589 16.944 1.00 90.31 202 GLY A CA 1
ATOM 1527 C C . GLY A 1 202 ? -2.623 16.758 17.539 1.00 90.31 202 GLY A C 1
ATOM 1528 O O . GLY A 1 202 ? -1.461 17.148 17.404 1.00 90.31 202 GLY A O 1
ATOM 1529 N N . GLN A 1 203 ? -2.910 15.612 18.167 1.00 91.88 203 GLN A N 1
ATOM 1530 C CA . GLN A 1 203 ? -1.877 14.685 18.620 1.00 91.88 203 GLN A CA 1
ATOM 1531 C C . GLN A 1 203 ? -1.084 14.165 17.424 1.00 91.88 203 GLN A C 1
ATOM 1533 O O . GLN A 1 203 ? -1.651 13.783 16.399 1.00 91.88 203 GLN A O 1
ATOM 1538 N N . SER A 1 204 ? 0.235 14.121 17.589 1.00 91.62 204 SER A N 1
ATOM 1539 C CA . SER A 1 204 ? 1.168 13.594 16.600 1.00 91.62 204 SER A CA 1
ATOM 1540 C C . SER A 1 204 ? 2.000 12.454 17.169 1.00 91.62 204 SER A C 1
ATOM 1542 O O . SER A 1 204 ? 2.166 12.320 18.385 1.00 91.62 204 SER A O 1
ATOM 1544 N N . GLY A 1 205 ? 2.532 11.631 16.275 1.00 88.31 205 GLY A N 1
ATOM 1545 C CA . GLY A 1 205 ? 3.440 10.549 16.617 1.00 88.31 205 GLY A CA 1
ATOM 1546 C C . GLY A 1 205 ? 4.380 10.219 15.472 1.00 88.31 205 GLY A C 1
ATOM 1547 O O . GLY A 1 205 ? 4.286 10.774 14.374 1.00 88.31 205 GLY A O 1
ATOM 1548 N N . THR A 1 206 ? 5.320 9.322 15.751 1.00 89.31 206 THR A N 1
ATOM 1549 C CA . THR A 1 206 ? 6.322 8.899 14.779 1.00 89.31 206 THR A CA 1
ATOM 1550 C C . THR A 1 206 ? 6.448 7.384 14.738 1.00 89.31 206 THR A C 1
ATOM 1552 O O . THR A 1 206 ? 6.307 6.695 15.746 1.00 89.31 206 THR A O 1
ATOM 1555 N N . ALA A 1 207 ? 6.732 6.865 13.550 1.00 84.19 207 ALA A N 1
ATOM 1556 C CA . ALA A 1 207 ? 7.117 5.485 13.309 1.00 84.19 207 ALA A CA 1
ATOM 1557 C C . ALA A 1 207 ? 8.349 5.463 12.401 1.00 84.19 207 ALA A C 1
ATOM 1559 O O . ALA A 1 207 ? 8.630 6.416 11.676 1.00 84.19 207 ALA A O 1
ATOM 1560 N N . SER A 1 208 ? 9.119 4.382 12.450 1.00 83.56 208 SER A N 1
ATOM 1561 C CA . SER A 1 208 ? 10.254 4.178 11.549 1.00 83.56 208 SER A CA 1
ATOM 1562 C C . SER A 1 208 ? 10.086 2.864 10.814 1.00 83.56 208 SER A C 1
ATOM 1564 O O . SER A 1 208 ? 9.807 1.839 11.432 1.00 83.56 208 SER A O 1
ATOM 1566 N N . VAL A 1 209 ? 10.286 2.899 9.503 1.00 79.12 209 VAL A N 1
ATOM 1567 C CA . VAL A 1 209 ? 10.294 1.713 8.645 1.00 79.12 209 VAL A CA 1
ATOM 1568 C C . VAL A 1 209 ? 11.539 1.726 7.765 1.00 79.12 209 VAL A C 1
ATOM 1570 O O . VAL A 1 209 ? 12.219 2.744 7.629 1.00 79.12 209 VAL A O 1
ATOM 1573 N N . VAL A 1 210 ? 11.865 0.582 7.174 1.00 81.88 210 VAL A N 1
ATOM 1574 C CA . VAL A 1 210 ? 12.914 0.483 6.156 1.00 81.88 210 VAL A CA 1
ATOM 1575 C C . VAL A 1 210 ? 12.239 0.136 4.840 1.00 81.88 210 VAL A C 1
ATOM 1577 O O . VAL A 1 210 ? 11.677 -0.947 4.692 1.00 81.88 210 VAL A O 1
ATOM 1580 N N . GLU A 1 211 ? 12.300 1.056 3.883 1.00 77.50 211 GLU A N 1
ATOM 1581 C CA . GLU A 1 211 ? 11.882 0.798 2.507 1.00 77.50 211 GLU A CA 1
ATOM 1582 C C . GLU A 1 211 ? 13.090 0.373 1.669 1.00 77.50 211 GLU A C 1
ATOM 1584 O O . GLU A 1 211 ? 14.238 0.570 2.057 1.00 77.50 211 GLU A O 1
ATOM 1589 N N . TYR A 1 212 ? 12.854 -0.240 0.513 1.00 72.62 212 TYR A N 1
ATOM 1590 C CA . TYR A 1 212 ? 13.929 -0.707 -0.358 1.00 72.62 212 TYR A CA 1
ATOM 1591 C C . TYR A 1 212 ? 13.754 -0.126 -1.752 1.00 72.62 212 TYR A C 1
ATOM 1593 O O . TYR A 1 212 ? 12.708 -0.289 -2.376 1.00 72.62 212 TYR A O 1
ATOM 1601 N N . ALA A 1 213 ? 14.810 0.495 -2.273 1.00 68.88 213 ALA A N 1
ATOM 1602 C CA . ALA A 1 213 ? 14.878 0.901 -3.670 1.00 68.88 213 ALA A CA 1
ATOM 1603 C C . ALA A 1 213 ? 16.096 0.247 -4.316 1.00 68.88 213 ALA A C 1
ATOM 1605 O O . ALA A 1 213 ? 17.212 0.380 -3.819 1.00 68.88 213 ALA A O 1
ATOM 1606 N N . ARG A 1 214 ? 15.884 -0.480 -5.422 1.00 67.00 214 ARG A N 1
ATOM 1607 C CA . ARG A 1 214 ? 16.957 -1.171 -6.169 1.00 67.00 214 ARG A CA 1
ATOM 1608 C C . ARG A 1 214 ? 17.839 -2.062 -5.270 1.00 67.00 214 ARG A C 1
ATOM 1610 O O . ARG A 1 214 ? 19.050 -2.125 -5.444 1.00 67.00 214 ARG A O 1
ATOM 1617 N N . GLY A 1 215 ? 17.228 -2.715 -4.277 1.00 68.44 215 GLY A N 1
ATOM 1618 C CA . GLY A 1 215 ? 17.918 -3.574 -3.307 1.00 68.44 215 GLY A CA 1
ATOM 1619 C C . GLY A 1 215 ? 18.691 -2.834 -2.206 1.00 68.44 215 GLY A C 1
ATOM 1620 O O . GLY A 1 215 ? 19.247 -3.478 -1.323 1.00 68.44 215 GLY A O 1
ATOM 1621 N N . THR A 1 216 ? 18.724 -1.497 -2.212 1.00 75.44 216 THR A N 1
ATOM 1622 C CA . THR A 1 216 ? 19.315 -0.696 -1.132 1.00 75.44 216 THR A CA 1
ATOM 1623 C C . THR A 1 216 ? 18.261 -0.386 -0.063 1.00 75.44 216 THR A C 1
ATOM 1625 O O . THR A 1 216 ? 17.215 0.166 -0.417 1.00 75.44 216 THR A O 1
ATOM 1628 N N . PRO A 1 217 ? 18.511 -0.708 1.222 1.00 80.56 217 PRO A N 1
ATOM 1629 C CA . PRO A 1 217 ? 17.636 -0.307 2.316 1.00 80.56 217 PRO A CA 1
ATOM 1630 C C . PRO A 1 217 ? 17.723 1.206 2.540 1.00 80.56 217 PRO A C 1
ATOM 1632 O O . PRO A 1 217 ? 18.809 1.782 2.604 1.00 80.56 217 PRO A O 1
ATOM 1635 N N . ILE A 1 218 ? 16.569 1.842 2.680 1.00 82.38 218 ILE A N 1
ATOM 1636 C CA . ILE A 1 218 ? 16.406 3.270 2.914 1.00 82.38 218 ILE A CA 1
ATOM 1637 C C . ILE A 1 218 ? 15.583 3.418 4.192 1.00 82.38 218 ILE A C 1
ATOM 1639 O O . ILE A 1 218 ? 14.396 3.087 4.191 1.00 82.38 218 ILE A O 1
ATOM 1643 N N . PRO A 1 219 ? 16.186 3.897 5.289 1.00 88.38 219 PRO A N 1
ATOM 1644 C CA . PRO A 1 219 ? 15.430 4.283 6.470 1.00 88.38 219 PRO A CA 1
ATOM 1645 C C . PRO A 1 219 ? 14.389 5.353 6.122 1.00 88.38 219 PRO A C 1
ATOM 1647 O O . PRO A 1 219 ? 14.699 6.318 5.420 1.00 88.38 219 PRO A O 1
ATOM 1650 N N . VAL A 1 220 ? 13.165 5.189 6.617 1.00 84.69 220 VAL A N 1
ATOM 1651 C CA . VAL A 1 220 ? 12.051 6.121 6.420 1.00 84.69 220 VAL A CA 1
ATOM 1652 C C . VAL A 1 220 ? 11.438 6.449 7.773 1.00 84.69 220 VAL A C 1
ATOM 1654 O O . VAL A 1 220 ? 11.021 5.555 8.510 1.00 84.69 220 VAL A O 1
ATOM 1657 N N . ALA A 1 221 ? 11.369 7.738 8.090 1.00 88.50 221 ALA A N 1
ATOM 1658 C CA . ALA A 1 221 ? 10.596 8.241 9.215 1.00 88.50 221 ALA A CA 1
ATOM 1659 C C . ALA A 1 221 ? 9.174 8.548 8.742 1.00 88.50 221 ALA A C 1
ATOM 1661 O O . ALA A 1 221 ? 8.990 9.221 7.727 1.00 88.50 221 ALA A O 1
ATOM 1662 N N . ILE A 1 222 ? 8.179 8.055 9.468 1.00 86.31 222 ILE A N 1
ATOM 1663 C CA . ILE A 1 222 ? 6.773 8.370 9.253 1.00 86.31 222 ILE A CA 1
ATOM 1664 C C . ILE A 1 222 ? 6.327 9.249 10.410 1.00 86.31 222 ILE A C 1
ATOM 1666 O O . ILE A 1 222 ? 6.398 8.831 11.561 1.00 86.31 222 ILE A O 1
ATOM 1670 N N . GLU A 1 223 ? 5.870 10.451 10.106 1.00 90.81 223 GLU A N 1
ATOM 1671 C CA . GLU A 1 223 ? 5.225 11.346 11.060 1.00 90.81 223 GLU A CA 1
ATOM 1672 C C . GLU A 1 223 ? 3.729 11.323 10.777 1.00 90.81 223 GLU A C 1
ATOM 1674 O O . GLU A 1 223 ? 3.321 11.349 9.614 1.00 90.81 223 GLU A O 1
ATOM 1679 N N . TRP A 1 224 ? 2.906 11.253 11.816 1.00 90.25 224 TRP A N 1
ATOM 1680 C CA . TRP A 1 224 ? 1.458 11.313 11.669 1.00 90.25 224 TRP A CA 1
ATOM 1681 C C . TRP A 1 224 ? 0.853 12.327 12.627 1.00 90.25 224 TRP A C 1
ATOM 1683 O O . TRP A 1 224 ? 1.403 12.566 13.700 1.00 90.25 224 TRP A O 1
ATOM 1693 N N . THR A 1 225 ? -0.278 12.916 12.240 1.00 91.44 225 THR A N 1
ATOM 1694 C CA . THR A 1 225 ? -1.087 13.798 13.094 1.00 91.44 225 THR A CA 1
ATOM 1695 C C . THR A 1 225 ? -2.564 13.454 12.941 1.00 91.44 225 THR A C 1
ATOM 1697 O O . THR A 1 225 ? -3.038 13.244 11.823 1.00 91.44 225 THR A O 1
ATOM 1700 N N . LEU A 1 226 ? -3.305 13.392 14.051 1.00 91.12 226 LEU A N 1
ATOM 1701 C CA . LEU A 1 226 ? -4.766 13.337 14.018 1.00 91.12 226 LEU A CA 1
ATOM 1702 C C . LEU A 1 226 ? -5.309 14.735 13.701 1.00 91.12 226 LEU A C 1
ATOM 1704 O O . LEU A 1 226 ? -5.282 15.622 14.548 1.00 91.12 226 LEU A O 1
ATOM 1708 N N . GLU A 1 227 ? -5.816 14.931 12.490 1.00 91.00 227 GLU A N 1
ATOM 1709 C CA . GLU A 1 227 ? -6.278 16.240 12.014 1.00 91.00 227 GLU A CA 1
ATOM 1710 C C . GLU A 1 227 ? -7.690 16.557 12.503 1.00 91.00 227 GLU A C 1
ATOM 1712 O O . GLU A 1 227 ? -7.981 17.657 12.964 1.00 91.00 227 GLU A O 1
ATOM 1717 N N . THR A 1 228 ? -8.598 15.590 12.361 1.00 88.62 228 THR A N 1
ATOM 1718 C CA . THR A 1 228 ? -10.019 15.757 12.684 1.00 88.62 228 THR A CA 1
ATOM 1719 C C . THR A 1 228 ? -10.642 14.429 13.088 1.00 88.62 228 THR A C 1
ATOM 1721 O O . THR A 1 228 ? -10.209 13.363 12.642 1.00 88.62 228 THR A O 1
ATOM 1724 N N . ALA A 1 229 ? -11.703 14.497 13.890 1.00 88.56 229 ALA A N 1
ATOM 1725 C CA . ALA A 1 229 ? -12.552 13.361 14.211 1.00 88.56 229 ALA A CA 1
ATOM 1726 C C . ALA A 1 229 ? -14.030 13.754 14.086 1.00 88.56 229 ALA A C 1
ATOM 1728 O O . ALA A 1 229 ? -14.443 14.815 14.547 1.00 88.56 229 ALA A O 1
ATOM 1729 N N . ASP A 1 230 ? -14.824 12.882 13.474 1.00 85.25 230 ASP A N 1
ATOM 1730 C CA . ASP A 1 230 ? -16.282 12.932 13.479 1.00 85.25 230 ASP A CA 1
ATOM 1731 C C . ASP A 1 230 ? -16.791 11.742 14.291 1.00 85.25 230 ASP A C 1
ATOM 1733 O O . ASP A 1 230 ? -16.832 10.607 13.812 1.00 85.25 230 ASP A O 1
ATOM 1737 N N . ILE A 1 231 ? -17.175 12.014 15.538 1.00 81.31 231 ILE A N 1
ATOM 1738 C CA . ILE A 1 231 ? -17.687 10.999 16.465 1.00 81.31 231 ILE A CA 1
ATOM 1739 C C . ILE A 1 231 ? -19.007 10.415 15.946 1.00 81.31 231 ILE A C 1
ATOM 1741 O O . ILE A 1 231 ? -19.242 9.214 16.072 1.00 81.31 231 ILE A O 1
ATOM 1745 N N . SER A 1 232 ? -19.861 11.242 15.333 1.00 82.19 232 SER A N 1
ATOM 1746 C CA . SER A 1 232 ? -21.173 10.812 14.839 1.00 82.19 232 SER A CA 1
ATOM 1747 C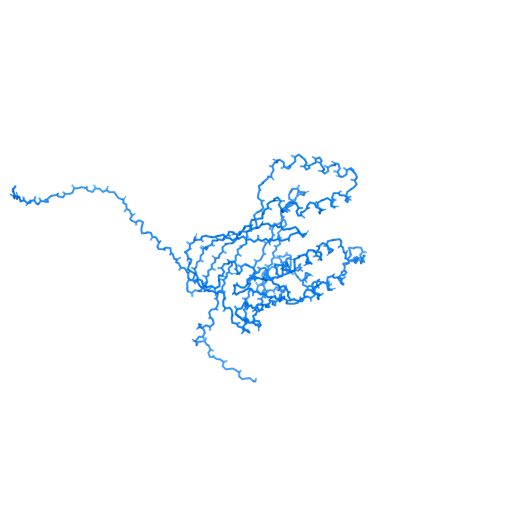 C . SER A 1 232 ? -21.054 9.897 13.621 1.00 82.19 232 SER A C 1
ATOM 1749 O O . SER A 1 232 ? -21.762 8.896 13.525 1.00 82.19 232 SER A O 1
ATOM 1751 N N . GLY A 1 233 ? -20.113 10.209 12.730 1.00 79.38 233 GLY A N 1
ATOM 1752 C CA . GLY A 1 233 ? -19.758 9.406 11.567 1.00 79.38 233 GLY A CA 1
ATOM 1753 C C . GLY A 1 233 ? -18.689 8.346 11.835 1.00 79.38 233 GLY A C 1
ATOM 1754 O O . GLY A 1 233 ? -18.244 7.716 10.875 1.00 79.38 233 GLY A O 1
ATOM 1755 N N . GLN A 1 234 ? -18.248 8.175 13.090 1.00 82.75 234 GLN A N 1
ATOM 1756 C CA . GLN A 1 234 ? -17.186 7.246 13.512 1.00 82.75 234 GLN A CA 1
ATOM 1757 C C . GLN A 1 234 ? -15.938 7.303 12.613 1.00 82.75 234 GLN A C 1
ATOM 1759 O O . GLN A 1 234 ? -15.368 6.286 12.214 1.00 82.75 234 GLN A O 1
ATOM 1764 N N . THR A 1 235 ? -15.532 8.514 12.240 1.00 84.12 235 THR A N 1
ATOM 1765 C CA . THR A 1 235 ? -14.451 8.742 11.278 1.00 84.12 235 THR A CA 1
ATOM 1766 C C . THR A 1 235 ? -13.333 9.543 11.933 1.00 84.12 235 THR A C 1
ATOM 1768 O O . THR A 1 235 ? -13.592 10.520 12.628 1.00 84.12 235 THR A O 1
ATOM 1771 N N . ALA A 1 236 ? -12.085 9.147 11.692 1.00 87.38 236 ALA A N 1
ATOM 1772 C CA . ALA A 1 236 ? -10.897 9.879 12.118 1.00 87.38 236 ALA A CA 1
ATOM 1773 C C . ALA A 1 236 ? -9.996 10.113 10.903 1.00 87.38 236 ALA A C 1
ATOM 1775 O O . ALA A 1 236 ? -9.771 9.206 10.097 1.00 87.38 236 ALA A O 1
ATOM 1776 N N . THR A 1 237 ? -9.494 11.335 10.757 1.00 89.19 237 THR A N 1
ATOM 1777 C CA . THR A 1 237 ? -8.637 11.714 9.632 1.00 89.19 237 THR A CA 1
ATOM 1778 C C . THR A 1 237 ? -7.227 11.946 10.126 1.00 89.19 237 THR A C 1
ATOM 1780 O O . THR A 1 237 ? -6.998 12.834 10.945 1.00 89.19 237 THR A O 1
ATOM 1783 N N . PHE A 1 238 ? -6.284 11.189 9.575 1.00 89.19 238 PHE A N 1
ATOM 1784 C CA . PHE A 1 238 ? -4.871 11.321 9.887 1.00 89.19 238 PHE A CA 1
ATOM 1785 C C . PHE A 1 238 ? -4.118 11.893 8.684 1.00 89.19 238 PHE A C 1
ATOM 1787 O O . PHE A 1 238 ? -4.331 11.485 7.537 1.00 89.19 238 PHE A O 1
ATOM 1794 N N . SER A 1 239 ? -3.206 12.824 8.938 1.00 88.31 239 SER A N 1
ATOM 1795 C CA . SER A 1 239 ? -2.161 13.177 7.982 1.00 88.31 239 SER A CA 1
ATOM 1796 C C . SER A 1 239 ? -0.940 12.305 8.252 1.00 88.31 239 SER A C 1
ATOM 1798 O O . SER A 1 239 ? -0.608 12.049 9.408 1.00 88.31 239 SER A O 1
ATOM 1800 N N . LEU A 1 240 ? -0.300 11.798 7.194 1.00 88.38 240 LEU A N 1
ATOM 1801 C CA . LEU A 1 240 ? 0.938 11.032 7.299 1.00 88.38 240 LEU A CA 1
ATOM 1802 C C . LEU A 1 240 ? 1.984 11.607 6.340 1.00 88.38 240 LEU A C 1
ATOM 1804 O O . LEU A 1 240 ? 1.743 11.776 5.140 1.00 88.38 240 LEU A O 1
ATOM 1808 N N . GLN A 1 241 ? 3.176 11.863 6.860 1.00 86.44 241 GLN A N 1
ATOM 1809 C CA . GLN A 1 241 ? 4.322 12.318 6.092 1.00 86.44 241 GLN A CA 1
ATOM 1810 C C . GLN A 1 241 ? 5.441 11.287 6.185 1.00 86.44 241 GLN A C 1
ATOM 1812 O O . GLN A 1 241 ? 5.891 10.940 7.275 1.00 86.44 241 GLN A O 1
ATOM 1817 N N . LYS A 1 242 ? 5.913 10.815 5.027 1.00 85.44 242 LYS A N 1
ATOM 1818 C CA . LYS A 1 242 ? 7.082 9.937 4.936 1.00 85.44 242 LYS A CA 1
ATOM 1819 C C . LYS A 1 242 ? 8.311 10.752 4.555 1.00 85.44 242 LYS A C 1
ATOM 1821 O O . LYS A 1 242 ? 8.327 11.423 3.524 1.00 85.44 242 LYS A O 1
ATOM 1826 N N . THR A 1 243 ? 9.360 10.640 5.358 1.00 85.88 243 THR A N 1
ATOM 1827 C CA . THR A 1 243 ? 10.653 11.282 5.127 1.00 85.88 243 THR A CA 1
ATOM 1828 C C . THR A 1 243 ? 11.720 10.213 4.950 1.00 85.88 243 THR A C 1
ATOM 1830 O O . THR A 1 243 ? 12.038 9.469 5.875 1.00 85.88 243 THR A O 1
ATOM 1833 N N . TYR A 1 244 ? 12.284 10.142 3.748 1.00 83.31 244 TYR A N 1
ATOM 1834 C CA . TYR A 1 244 ? 13.327 9.184 3.389 1.00 83.31 244 TYR A CA 1
A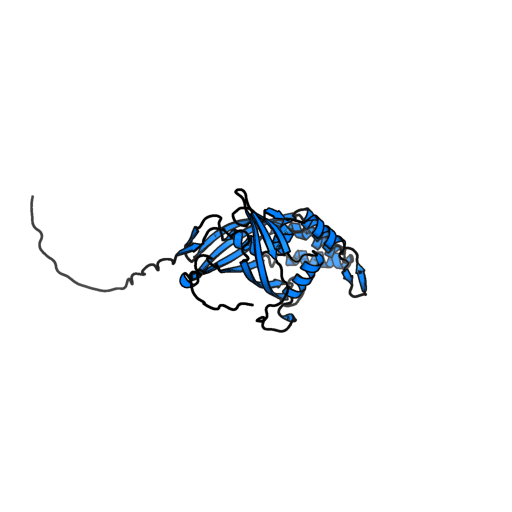TOM 1835 C C . TYR A 1 244 ? 14.706 9.681 3.827 1.00 83.31 244 TYR A C 1
ATOM 1837 O O . TYR A 1 244 ? 15.033 10.857 3.623 1.00 83.31 244 TYR A O 1
ATOM 1845 N N . ASP A 1 245 ? 15.553 8.782 4.342 1.00 85.75 245 ASP A N 1
ATOM 1846 C CA . ASP A 1 245 ? 16.966 9.094 4.534 1.00 85.75 245 ASP A CA 1
ATOM 1847 C C . ASP A 1 245 ? 17.581 9.469 3.190 1.00 85.75 245 ASP A C 1
ATOM 1849 O O . ASP A 1 245 ? 17.622 8.703 2.221 1.00 85.75 245 ASP A O 1
ATOM 1853 N N . ARG A 1 246 ? 18.058 10.705 3.137 1.00 81.50 246 ARG A N 1
ATOM 1854 C CA . ARG A 1 246 ? 18.506 11.313 1.898 1.00 81.50 246 ARG A CA 1
ATOM 1855 C C . ARG A 1 246 ? 19.722 10.606 1.315 1.00 81.50 246 ARG A C 1
ATOM 1857 O O . ARG A 1 246 ? 19.829 10.505 0.094 1.00 81.50 246 ARG A O 1
ATOM 1864 N N . VAL A 1 247 ? 20.667 10.214 2.164 1.00 83.69 247 VAL A N 1
ATOM 1865 C CA . VAL A 1 247 ? 21.945 9.655 1.717 1.00 83.69 247 VAL A CA 1
ATOM 1866 C C . VAL A 1 247 ? 21.706 8.257 1.164 1.00 83.69 247 VAL A C 1
ATOM 1868 O O . VAL A 1 247 ? 22.127 7.978 0.043 1.00 83.69 247 VAL A O 1
ATOM 1871 N N . ALA A 1 248 ? 20.953 7.431 1.888 1.00 81.06 248 ALA A N 1
ATOM 1872 C CA . ALA A 1 248 ? 20.552 6.102 1.453 1.00 81.06 248 ALA A CA 1
ATOM 1873 C C . ALA A 1 248 ? 19.709 6.162 0.170 1.00 81.06 248 ALA A C 1
ATOM 1875 O O . ALA A 1 248 ? 19.980 5.428 -0.783 1.00 81.06 248 ALA A O 1
ATOM 1876 N N . LEU A 1 249 ? 18.752 7.097 0.079 1.00 77.50 249 LEU A N 1
ATOM 1877 C CA . LEU A 1 249 ? 17.969 7.291 -1.142 1.00 77.50 249 LEU A CA 1
ATOM 1878 C C . LEU A 1 249 ? 18.863 7.694 -2.323 1.00 77.50 249 LEU A C 1
ATOM 1880 O O . LEU A 1 249 ? 18.738 7.123 -3.403 1.00 77.50 249 LEU A O 1
ATOM 1884 N N . GLN A 1 250 ? 19.802 8.626 -2.144 1.00 74.88 250 GLN A N 1
ATOM 1885 C CA . GLN A 1 250 ? 20.738 9.012 -3.206 1.00 74.88 250 GLN A CA 1
ATOM 1886 C C . GLN A 1 250 ? 21.636 7.850 -3.643 1.00 74.88 250 GLN A C 1
ATOM 1888 O O . GLN A 1 250 ? 21.825 7.646 -4.842 1.00 74.88 250 GLN A O 1
ATOM 1893 N N . GLN A 1 251 ? 22.156 7.076 -2.690 1.00 77.94 251 GLN A N 1
ATOM 1894 C CA . GLN A 1 251 ? 22.971 5.894 -2.967 1.00 77.94 251 GLN A CA 1
ATOM 1895 C C . GLN A 1 251 ? 22.189 4.845 -3.760 1.00 77.94 251 GLN A C 1
ATOM 1897 O O . GLN A 1 251 ? 22.710 4.327 -4.746 1.00 77.94 251 GLN A O 1
ATOM 1902 N N . SER A 1 252 ? 20.918 4.615 -3.416 1.00 72.69 252 SER A N 1
ATOM 1903 C CA . SER A 1 252 ? 20.056 3.668 -4.137 1.00 72.69 252 SER A CA 1
ATOM 1904 C C . SER A 1 252 ? 19.881 4.007 -5.624 1.00 72.69 252 SER A C 1
ATOM 1906 O O . SER A 1 252 ? 19.672 3.120 -6.448 1.00 72.69 252 SER A O 1
ATOM 1908 N N . GLN A 1 253 ? 19.980 5.291 -5.990 1.00 72.00 253 GLN A N 1
ATOM 1909 C CA . GLN A 1 253 ? 19.800 5.767 -7.365 1.00 72.00 253 GLN A CA 1
ATOM 1910 C C . GLN A 1 253 ? 21.120 5.921 -8.131 1.00 72.00 253 GLN A C 1
ATOM 1912 O O . GLN A 1 253 ? 21.092 6.179 -9.336 1.00 72.00 253 GLN A O 1
ATOM 1917 N N . ALA A 1 254 ? 22.271 5.774 -7.467 1.00 71.06 254 ALA A N 1
ATOM 1918 C CA . ALA A 1 254 ? 23.574 6.078 -8.052 1.00 71.06 254 ALA A CA 1
ATOM 1919 C C . ALA A 1 254 ? 23.848 5.257 -9.322 1.00 71.06 254 ALA A C 1
ATOM 1921 O O . ALA A 1 254 ? 24.189 5.828 -10.356 1.00 71.06 254 ALA A O 1
ATOM 1922 N N . SER A 1 255 ? 23.600 3.945 -9.283 1.00 67.00 255 SER A N 1
ATOM 1923 C CA . SER A 1 255 ? 23.820 3.047 -10.426 1.00 67.00 255 SER A CA 1
ATOM 1924 C C . SER A 1 255 ? 22.906 3.352 -11.616 1.00 67.00 255 SER A C 1
ATOM 1926 O O . SER A 1 255 ? 23.334 3.271 -12.764 1.00 67.00 255 SER A O 1
ATOM 1928 N N . ALA A 1 256 ? 21.659 3.758 -11.366 1.00 63.69 256 ALA A N 1
ATOM 1929 C CA . ALA A 1 256 ? 20.720 4.138 -12.418 1.00 63.69 256 ALA A CA 1
ATOM 1930 C C . ALA A 1 256 ? 21.137 5.450 -13.092 1.00 63.69 256 ALA A C 1
ATOM 1932 O O . ALA A 1 256 ? 21.107 5.568 -14.316 1.00 63.69 256 ALA A O 1
ATOM 1933 N N . VAL A 1 257 ? 21.570 6.423 -12.289 1.00 63.50 257 VAL A N 1
ATOM 1934 C CA . VAL A 1 257 ? 22.096 7.696 -12.786 1.00 63.50 257 VAL A CA 1
ATOM 1935 C C . VAL A 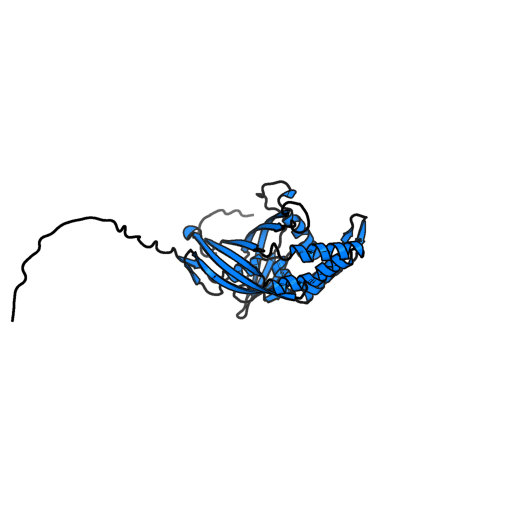1 257 ? 23.376 7.464 -13.593 1.00 63.50 257 VAL A C 1
ATOM 1937 O O . VAL A 1 257 ? 23.499 8.001 -14.692 1.00 63.50 257 VAL A O 1
ATOM 1940 N N . GLU A 1 258 ? 24.293 6.619 -13.120 1.00 66.94 258 GLU A N 1
ATOM 1941 C CA . GLU A 1 258 ? 25.491 6.223 -13.873 1.00 66.94 258 GLU A CA 1
ATOM 1942 C C . GLU A 1 258 ? 25.161 5.460 -15.163 1.00 66.94 258 GLU A C 1
ATOM 1944 O O . GLU A 1 258 ? 25.771 5.723 -16.200 1.00 66.94 258 GLU A O 1
ATOM 1949 N N . GLY A 1 259 ? 24.163 4.576 -15.143 1.00 61.53 259 GLY A N 1
ATOM 1950 C CA . GLY A 1 259 ? 23.646 3.890 -16.330 1.00 61.53 259 GLY A CA 1
ATOM 1951 C C . GLY A 1 259 ? 23.137 4.864 -17.396 1.00 61.53 259 GLY A C 1
ATOM 1952 O O . GLY A 1 259 ? 23.495 4.766 -18.567 1.00 61.53 259 GLY A O 1
ATOM 1953 N N . VAL A 1 260 ? 22.373 5.879 -16.990 1.00 61.34 260 VAL A N 1
ATOM 1954 C CA . VAL A 1 260 ? 21.933 6.944 -17.903 1.00 61.34 260 VAL A CA 1
ATOM 1955 C C . VAL A 1 260 ? 23.125 7.757 -18.414 1.00 61.34 260 VAL A C 1
ATOM 1957 O O . VAL A 1 260 ? 23.215 8.017 -19.611 1.00 61.34 260 VAL A O 1
ATOM 1960 N N . ILE A 1 261 ? 24.082 8.118 -17.555 1.00 62.16 261 ILE A N 1
ATOM 1961 C CA . ILE A 1 261 ? 25.272 8.875 -17.977 1.00 62.16 261 ILE A CA 1
ATOM 1962 C C . ILE A 1 261 ? 26.098 8.083 -18.991 1.00 62.16 261 ILE A C 1
ATOM 1964 O O . ILE A 1 261 ? 26.495 8.631 -20.015 1.00 62.16 261 ILE A O 1
ATOM 1968 N N . SER A 1 262 ? 26.354 6.805 -18.720 1.00 64.44 262 SER A N 1
ATOM 1969 C CA . SER A 1 262 ? 27.134 5.921 -19.593 1.00 64.44 262 SER A CA 1
ATOM 1970 C C . SER A 1 262 ? 26.462 5.673 -20.944 1.00 64.44 262 SER A C 1
ATOM 1972 O O . SER A 1 262 ? 27.165 5.455 -21.926 1.00 64.44 262 SER A O 1
ATOM 1974 N N . SER A 1 263 ? 25.133 5.803 -21.027 1.00 59.16 263 SER A N 1
ATOM 1975 C CA . SER A 1 263 ? 24.408 5.778 -22.303 1.00 59.16 263 SER A CA 1
ATOM 1976 C C . SER A 1 263 ? 24.659 7.017 -23.181 1.00 59.16 263 SER A C 1
ATOM 1978 O O . SER A 1 263 ? 24.396 6.989 -24.384 1.00 59.16 263 SER A O 1
ATOM 1980 N N . PHE A 1 264 ? 25.206 8.104 -22.620 1.00 65.62 264 PHE A N 1
ATOM 1981 C CA . PHE A 1 264 ? 25.641 9.261 -23.399 1.00 65.62 264 PHE A CA 1
ATOM 1982 C C . PHE A 1 264 ? 27.032 9.034 -24.005 1.00 65.62 264 PHE A C 1
ATOM 1984 O O . PHE A 1 264 ? 27.918 8.463 -23.371 1.00 65.62 264 PHE A O 1
ATOM 1991 N N . GLY A 1 265 ? 27.278 9.586 -25.198 1.00 64.38 265 GLY A N 1
ATOM 1992 C CA . GLY A 1 265 ? 28.638 9.682 -25.744 1.00 64.38 265 GLY A CA 1
ATOM 1993 C C . GLY A 1 265 ? 29.559 10.559 -24.876 1.00 64.38 265 GLY A C 1
ATOM 1994 O O . GLY A 1 265 ? 29.080 11.401 -24.113 1.00 64.38 265 GLY A O 1
ATOM 1995 N N . GLU A 1 266 ? 30.884 10.421 -25.016 1.00 71.00 266 GLU A N 1
ATOM 1996 C CA . GLU A 1 266 ? 31.905 11.077 -24.162 1.00 71.00 266 GLU A CA 1
ATOM 1997 C C . GLU A 1 266 ? 31.694 12.588 -23.958 1.00 71.00 266 GLU A C 1
ATOM 1999 O O . GLU A 1 266 ? 31.855 13.124 -22.855 1.00 71.00 266 GLU A O 1
ATOM 2004 N N . LYS A 1 267 ? 31.278 13.298 -25.014 1.00 63.50 267 LYS A N 1
ATOM 2005 C CA . LYS A 1 267 ? 30.975 14.736 -24.942 1.00 63.50 267 LYS A CA 1
ATOM 2006 C C . LYS A 1 267 ? 29.769 15.028 -24.040 1.00 63.50 267 LYS A C 1
ATOM 2008 O O . LYS A 1 267 ? 29.804 15.993 -23.277 1.00 63.50 267 LYS A O 1
ATOM 2013 N N . GLY A 1 268 ? 28.740 14.181 -24.083 1.00 64.44 268 GLY A N 1
ATOM 2014 C CA . GLY A 1 268 ? 27.557 14.267 -23.223 1.00 64.44 268 GLY A CA 1
ATOM 2015 C C . GLY A 1 268 ? 27.878 13.965 -21.760 1.00 64.44 268 GLY A C 1
ATOM 2016 O O . GLY A 1 268 ? 27.455 14.707 -20.876 1.00 64.44 268 GLY A O 1
ATOM 2017 N N . GLN A 1 269 ? 28.724 12.965 -21.500 1.00 64.44 269 GLN A N 1
ATOM 2018 C CA . GLN A 1 269 ? 29.203 12.651 -20.147 1.00 64.44 269 GLN A CA 1
ATOM 2019 C C . GLN A 1 269 ? 29.990 13.818 -19.531 1.00 64.44 269 GLN A C 1
ATOM 2021 O O . GLN A 1 269 ? 29.770 14.195 -18.377 1.00 64.44 269 GLN A O 1
ATOM 2026 N N . THR A 1 270 ? 30.877 14.436 -20.317 1.00 65.94 270 THR A N 1
ATOM 2027 C CA . THR A 1 270 ? 31.694 15.581 -19.884 1.00 65.94 270 THR A CA 1
ATOM 2028 C C . THR A 1 270 ? 30.837 16.821 -19.602 1.00 65.94 270 THR A C 1
ATOM 2030 O O . THR A 1 270 ? 31.060 17.527 -18.615 1.00 65.94 270 THR A O 1
ATOM 2033 N N . ALA A 1 271 ? 29.829 17.080 -20.441 1.00 62.97 271 ALA A N 1
ATOM 2034 C CA . ALA A 1 271 ? 28.876 18.170 -20.244 1.00 62.97 271 ALA A CA 1
ATOM 2035 C C . ALA A 1 271 ? 28.012 17.959 -18.989 1.00 62.97 271 ALA A C 1
ATOM 2037 O O . ALA A 1 271 ? 27.838 18.891 -18.201 1.00 62.97 271 ALA A O 1
ATOM 2038 N N . TRP A 1 272 ? 27.541 16.730 -18.757 1.00 60.91 272 TRP A N 1
ATOM 2039 C CA . TRP A 1 272 ? 26.730 16.384 -17.591 1.00 60.91 272 TRP A CA 1
ATOM 2040 C C . TRP A 1 272 ? 27.506 16.579 -16.284 1.00 60.91 272 TRP A C 1
ATOM 2042 O O . TRP A 1 272 ? 27.029 17.278 -15.392 1.00 60.91 272 TRP A O 1
ATOM 2052 N N . ARG A 1 273 ? 28.749 16.074 -16.205 1.00 67.38 273 ARG A N 1
ATOM 2053 C CA . ARG A 1 273 ? 29.633 16.242 -15.032 1.00 67.38 273 ARG A CA 1
ATOM 2054 C C . ARG A 1 273 ? 29.947 17.715 -14.725 1.00 67.38 273 ARG A C 1
ATOM 2056 O O . ARG A 1 273 ? 30.030 18.090 -13.557 1.00 67.38 273 ARG A O 1
ATOM 2063 N N . ARG A 1 274 ? 30.077 18.574 -15.748 1.00 62.34 274 ARG A N 1
ATOM 2064 C CA . ARG A 1 274 ? 30.242 20.032 -15.566 1.00 62.34 274 ARG A CA 1
ATOM 2065 C C . ARG A 1 274 ? 28.969 20.716 -15.059 1.00 62.34 274 ARG A C 1
ATOM 2067 O O . ARG A 1 274 ? 29.057 21.604 -14.214 1.00 62.34 274 ARG A O 1
ATOM 2074 N N . ALA A 1 275 ? 27.798 20.315 -15.553 1.00 59.22 275 ALA A N 1
ATOM 2075 C CA . ALA A 1 275 ? 26.517 20.910 -15.172 1.00 59.22 275 ALA A CA 1
ATOM 2076 C C . ALA A 1 275 ? 26.085 20.534 -13.742 1.00 59.22 275 ALA A C 1
ATOM 2078 O O . ALA A 1 275 ? 25.573 21.381 -13.004 1.00 59.22 275 ALA A O 1
ATOM 2079 N N . THR A 1 276 ? 26.319 19.288 -13.322 1.00 56.44 276 THR A N 1
ATOM 2080 C CA . THR A 1 276 ? 25.937 18.801 -11.988 1.00 56.44 276 THR A CA 1
ATOM 2081 C C . THR A 1 276 ? 26.901 19.262 -10.897 1.00 56.44 276 THR A C 1
ATOM 2083 O O . THR A 1 276 ? 26.432 19.716 -9.854 1.00 56.44 276 THR A O 1
ATOM 2086 N N . GLY A 1 277 ? 28.214 19.315 -11.162 1.00 49.75 277 GLY A N 1
ATOM 2087 C CA . GLY A 1 277 ? 29.210 19.830 -10.208 1.00 49.75 277 GLY A CA 1
ATOM 2088 C C . GLY A 1 277 ? 28.996 21.293 -9.775 1.00 49.75 277 GLY A C 1
ATOM 2089 O O . GLY A 1 277 ? 29.377 21.672 -8.668 1.00 49.75 277 GLY A O 1
ATOM 2090 N N . GLY A 1 278 ? 28.339 22.114 -10.609 1.00 40.09 278 GLY A N 1
ATOM 2091 C CA . GLY A 1 278 ? 28.015 23.517 -10.307 1.00 40.09 278 GLY A CA 1
ATOM 2092 C C . GLY A 1 278 ? 26.636 23.755 -9.667 1.00 40.09 278 GLY A C 1
ATOM 2093 O O . GLY A 1 278 ? 26.476 24.703 -8.896 1.00 40.09 278 GLY A O 1
ATOM 2094 N N . ARG A 1 279 ? 25.630 22.911 -9.950 1.00 43.44 279 ARG A N 1
ATOM 2095 C CA . ARG A 1 279 ? 24.239 23.087 -9.466 1.00 43.44 279 ARG A CA 1
ATOM 2096 C C . ARG A 1 279 ? 23.932 22.376 -8.146 1.00 43.44 279 ARG A C 1
ATOM 2098 O O . ARG A 1 279 ? 23.060 22.847 -7.415 1.00 43.44 279 ARG A O 1
ATOM 2105 N N . GLN A 1 280 ? 24.664 21.317 -7.793 1.00 38.81 280 GLN A N 1
ATOM 2106 C CA . GLN A 1 280 ? 24.428 20.529 -6.571 1.00 38.81 280 GLN A CA 1
ATOM 2107 C C . GLN A 1 280 ? 24.599 21.346 -5.274 1.00 38.81 280 GLN A C 1
ATOM 2109 O O . GLN A 1 280 ? 23.983 21.036 -4.261 1.00 38.81 280 GLN A O 1
ATOM 2114 N N . LYS A 1 281 ? 25.365 22.449 -5.312 1.00 36.84 281 LYS A N 1
ATOM 2115 C CA . LYS A 1 281 ? 25.534 23.368 -4.171 1.00 36.84 281 LYS A CA 1
ATOM 2116 C C . LYS A 1 281 ? 24.356 24.327 -3.933 1.00 36.84 281 LYS A C 1
ATOM 2118 O O . LYS A 1 281 ? 24.316 24.943 -2.874 1.00 36.84 281 LYS A O 1
ATOM 2123 N N . ARG A 1 282 ? 23.423 24.514 -4.883 1.00 39.78 282 ARG A N 1
ATOM 2124 C CA . ARG A 1 282 ? 22.461 25.642 -4.839 1.00 39.78 282 ARG A CA 1
ATOM 2125 C C . ARG A 1 282 ? 21.000 25.308 -4.532 1.00 39.78 282 ARG A C 1
ATOM 2127 O O . ARG A 1 282 ? 20.280 26.230 -4.167 1.00 39.78 282 ARG A O 1
ATOM 2134 N N . LYS A 1 283 ? 20.532 24.060 -4.626 1.00 42.38 283 LYS A N 1
ATOM 2135 C CA . LYS A 1 283 ? 19.131 23.715 -4.294 1.00 42.38 283 LYS A CA 1
ATOM 2136 C C . LYS A 1 283 ? 19.038 22.341 -3.631 1.00 42.38 283 LYS A C 1
ATOM 2138 O O . LYS A 1 283 ? 18.783 21.330 -4.265 1.00 42.38 283 LYS A O 1
ATOM 2143 N N . GLN A 1 284 ? 19.292 22.345 -2.326 1.00 45.34 284 GLN A N 1
ATOM 2144 C CA . GLN A 1 284 ? 19.417 21.181 -1.445 1.00 45.34 284 GLN A CA 1
ATOM 2145 C C . GLN A 1 284 ? 18.169 21.018 -0.544 1.00 45.34 284 GLN A C 1
ATOM 2147 O O . GLN A 1 284 ? 18.300 20.469 0.547 1.00 45.34 284 GLN A O 1
ATOM 2152 N N . LYS A 1 285 ? 16.982 21.517 -0.941 1.00 38.44 285 LYS A N 1
ATOM 2153 C CA . LYS A 1 285 ? 15.789 21.583 -0.070 1.00 38.44 285 LYS A CA 1
ATOM 2154 C C . LYS A 1 285 ? 14.515 21.050 -0.755 1.00 38.44 285 LYS A C 1
ATOM 2156 O O . LYS A 1 285 ? 14.106 21.612 -1.764 1.00 38.44 285 LYS A O 1
ATOM 2161 N N . ARG A 1 286 ? 13.901 20.063 -0.084 1.00 37.44 286 ARG A N 1
ATOM 2162 C CA . ARG A 1 286 ? 12.568 19.434 -0.230 1.00 37.44 286 ARG A CA 1
ATOM 2163 C C . ARG A 1 286 ? 12.394 18.312 -1.259 1.00 37.44 286 ARG A C 1
ATOM 2165 O O . ARG A 1 286 ? 12.356 18.545 -2.460 1.00 37.44 286 ARG A O 1
ATOM 2172 N N . ALA A 1 287 ? 12.205 17.113 -0.716 1.00 33.84 287 ALA A N 1
ATOM 2173 C CA . ALA A 1 287 ? 11.439 16.022 -1.298 1.00 33.84 287 ALA A CA 1
ATOM 2174 C C . ALA A 1 287 ? 10.576 15.484 -0.147 1.00 33.84 287 ALA A C 1
ATOM 2176 O O . ALA A 1 287 ? 11.009 14.598 0.581 1.00 33.84 287 ALA A O 1
ATOM 2177 N N . ASP A 1 288 ? 9.419 16.110 0.063 1.00 32.94 288 ASP A N 1
ATOM 2178 C CA . ASP A 1 288 ? 8.438 15.689 1.065 1.00 32.94 288 ASP A CA 1
ATOM 2179 C C . ASP A 1 288 ? 7.264 15.082 0.277 1.00 32.94 288 ASP A C 1
ATOM 2181 O O . ASP A 1 288 ? 6.612 15.798 -0.487 1.00 32.94 288 ASP A O 1
ATOM 2185 N N . ASP A 1 289 ? 7.037 13.768 0.392 1.00 37.00 289 ASP A N 1
ATOM 2186 C CA . ASP A 1 289 ? 5.815 13.119 -0.110 1.00 37.00 289 ASP A CA 1
ATOM 2187 C C . ASP A 1 289 ? 4.793 13.146 1.034 1.00 37.00 289 ASP A C 1
ATOM 2189 O O . ASP A 1 289 ? 4.986 12.516 2.077 1.00 37.00 289 ASP A O 1
ATOM 2193 N N . CYS A 1 290 ? 3.739 13.944 0.873 1.00 29.28 290 CYS A N 1
ATOM 2194 C CA . CYS A 1 290 ? 2.689 14.108 1.872 1.00 29.28 290 CYS A CA 1
ATOM 2195 C C . CYS A 1 290 ? 1.464 13.311 1.418 1.00 29.28 290 CYS A C 1
ATOM 2197 O O . CYS A 1 290 ? 0.850 13.639 0.398 1.00 29.28 290 CYS A O 1
ATOM 2199 N N . ARG A 1 291 ? 1.114 12.245 2.148 1.00 40.75 291 ARG A N 1
ATOM 2200 C CA . ARG A 1 291 ? -0.033 11.386 1.827 1.00 40.75 291 ARG A CA 1
ATOM 2201 C C . ARG A 1 291 ? -1.124 11.605 2.868 1.00 40.75 291 ARG A C 1
ATOM 2203 O O . ARG A 1 291 ? -0.938 11.340 4.048 1.00 40.75 291 ARG A O 1
ATOM 2210 N N . HIS A 1 292 ? -2.281 12.081 2.422 1.00 29.50 292 HIS A N 1
ATOM 2211 C CA . HIS A 1 292 ? -3.460 12.189 3.280 1.00 29.50 292 HIS A CA 1
ATOM 2212 C C . HIS A 1 292 ? -4.199 10.852 3.262 1.00 29.50 292 HIS A C 1
ATOM 2214 O O . HIS A 1 292 ? -4.512 10.341 2.184 1.00 29.50 292 HIS A O 1
ATOM 2220 N N . VAL A 1 293 ? -4.465 10.283 4.439 1.00 34.53 293 VAL A N 1
ATOM 2221 C CA . VAL A 1 293 ? -5.209 9.028 4.577 1.00 34.53 293 VAL A CA 1
ATOM 2222 C C . VAL A 1 293 ? -6.454 9.296 5.403 1.00 34.53 293 VAL A C 1
ATOM 2224 O O . VAL A 1 293 ? -6.395 9.555 6.602 1.00 34.53 293 VAL A O 1
ATOM 2227 N N . THR A 1 294 ? -7.610 9.208 4.757 1.00 31.00 294 THR A N 1
ATOM 2228 C CA . THR A 1 294 ? -8.894 9.200 5.455 1.00 31.00 294 THR A CA 1
ATOM 2229 C C . THR A 1 294 ? -9.288 7.748 5.699 1.00 31.00 294 THR A C 1
ATOM 2231 O O . THR A 1 294 ? -9.615 7.028 4.755 1.00 31.00 294 THR A O 1
ATOM 2234 N N . ALA A 1 295 ? -9.246 7.303 6.955 1.00 30.75 295 ALA A N 1
ATOM 2235 C CA . ALA A 1 295 ? -9.759 5.996 7.348 1.00 30.75 295 ALA A CA 1
ATOM 2236 C C . ALA A 1 295 ? -11.219 6.150 7.799 1.00 30.75 295 ALA A C 1
ATOM 2238 O O . ALA A 1 295 ? -11.514 6.841 8.773 1.00 30.75 295 ALA A O 1
ATOM 2239 N N . ARG A 1 296 ? -12.146 5.515 7.073 1.00 30.77 296 ARG A N 1
ATOM 2240 C CA . ARG A 1 296 ? -13.554 5.409 7.472 1.00 30.77 296 ARG A CA 1
ATOM 2241 C C . ARG A 1 296 ? -13.782 4.028 8.072 1.00 30.77 296 ARG A C 1
ATOM 2243 O O . ARG A 1 296 ? -13.616 3.030 7.374 1.00 30.77 296 ARG A O 1
ATOM 2250 N N . TRP A 1 297 ? -14.166 3.978 9.340 1.00 30.91 297 TRP A N 1
ATOM 2251 C CA . TRP A 1 297 ? -14.527 2.740 10.022 1.00 30.91 297 TRP A CA 1
ATOM 2252 C C . TRP A 1 297 ? -16.023 2.479 9.823 1.00 30.91 297 TRP A C 1
ATOM 2254 O O . TRP A 1 297 ? -16.832 3.401 9.893 1.00 30.91 297 TRP A O 1
ATOM 2264 N N . ILE A 1 298 ? -16.392 1.230 9.540 1.00 25.69 298 ILE A N 1
ATOM 2265 C CA . ILE A 1 298 ? -17.780 0.763 9.621 1.00 25.69 298 ILE A CA 1
ATOM 2266 C C . ILE A 1 298 ? -17.790 -0.266 10.747 1.00 25.69 298 ILE A C 1
ATOM 2268 O O . ILE A 1 298 ? -17.161 -1.313 10.611 1.00 25.69 298 ILE A O 1
ATOM 2272 N N . ASP A 1 299 ? -18.453 0.047 11.861 1.00 25.64 299 ASP A N 1
ATOM 2273 C CA . ASP A 1 299 ? -18.701 -0.917 12.933 1.00 25.64 299 ASP A CA 1
ATOM 2274 C C . ASP A 1 299 ? -19.778 -1.923 12.476 1.00 25.64 299 ASP A C 1
ATOM 2276 O O . ASP A 1 2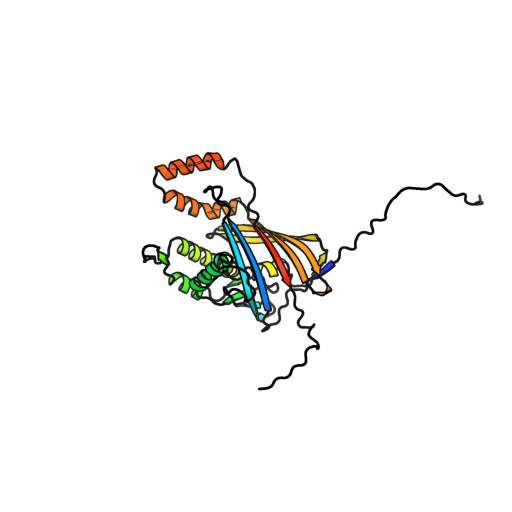99 ? -20.940 -1.522 12.305 1.00 25.64 299 ASP A O 1
ATOM 2280 N N . PRO A 1 300 ? -19.454 -3.223 12.302 1.00 29.03 300 PRO A N 1
ATOM 2281 C CA . PRO A 1 300 ? -20.436 -4.243 11.931 1.00 29.03 300 PRO A CA 1
ATOM 2282 C C . PRO A 1 300 ? -21.508 -4.480 13.010 1.00 29.03 300 PRO A C 1
ATOM 2284 O O . PRO A 1 300 ? -22.500 -5.157 12.747 1.00 29.03 300 PRO A O 1
ATOM 2287 N N . ARG A 1 301 ? -21.369 -3.906 14.213 1.00 28.31 301 ARG A N 1
ATOM 2288 C CA . ARG A 1 301 ? -22.376 -3.992 15.285 1.00 28.31 301 ARG A CA 1
ATOM 2289 C C . ARG A 1 301 ? -23.414 -2.871 15.254 1.00 28.31 301 ARG A C 1
ATOM 2291 O O . ARG A 1 301 ? -24.329 -2.890 16.077 1.00 28.31 301 ARG A O 1
ATOM 2298 N N . SER A 1 302 ? -23.317 -1.927 14.314 1.00 28.89 302 SER A N 1
ATOM 2299 C CA . SER A 1 302 ? -24.239 -0.784 14.23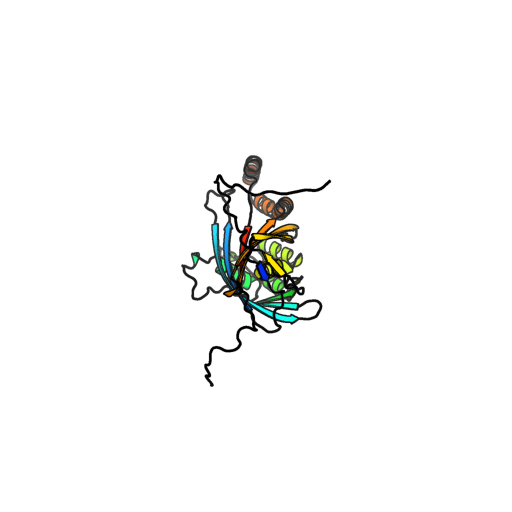5 1.00 28.89 302 SER A CA 1
ATOM 2300 C C . SER A 1 302 ? -25.437 -0.970 13.291 1.00 28.89 302 SER A C 1
ATOM 2302 O O . SER A 1 302 ? -26.434 -0.272 13.461 1.00 28.89 302 SER A O 1
ATOM 2304 N N . ASP A 1 303 ? -25.447 -1.986 12.418 1.00 30.98 303 ASP A N 1
ATOM 2305 C CA . ASP A 1 303 ? -26.626 -2.331 11.599 1.00 30.98 303 ASP A CA 1
ATOM 2306 C C . ASP A 1 303 ? -27.573 -3.313 12.312 1.00 30.98 303 ASP A C 1
ATOM 2308 O O . ASP A 1 303 ? -28.070 -4.308 11.779 1.00 30.98 303 ASP A O 1
ATOM 2312 N N . GLY A 1 304 ? -27.888 -2.979 13.562 1.00 29.88 304 GLY A N 1
ATOM 2313 C CA . GLY A 1 304 ? -29.096 -3.446 14.220 1.00 29.88 304 GLY A CA 1
ATOM 2314 C C . GLY A 1 304 ? -30.293 -2.643 13.715 1.00 29.88 304 GLY A C 1
ATOM 2315 O O . GLY A 1 304 ? -30.587 -1.577 14.243 1.00 29.88 304 GLY A O 1
ATOM 2316 N N . ASN A 1 305 ? -31.033 -3.197 12.750 1.00 31.94 305 ASN A N 1
ATOM 2317 C CA . ASN A 1 305 ? -32.349 -2.718 12.307 1.00 31.94 305 ASN A CA 1
ATOM 2318 C C . ASN A 1 305 ? -32.383 -1.305 11.694 1.00 31.94 305 ASN A C 1
ATOM 2320 O O . ASN A 1 305 ? -32.693 -0.331 12.377 1.00 31.94 305 ASN A O 1
ATOM 2324 N N . ARG A 1 306 ? -32.281 -1.228 10.361 1.00 28.53 306 ARG A N 1
ATOM 2325 C CA . ARG A 1 306 ? -33.189 -0.439 9.498 1.00 28.53 306 ARG A CA 1
ATOM 2326 C C . ARG A 1 306 ? -32.805 -0.635 8.034 1.00 28.53 306 ARG A C 1
ATOM 2328 O O . ARG A 1 306 ? -31.942 0.050 7.527 1.00 28.53 306 ARG A O 1
ATOM 2335 N N . PHE A 1 307 ? -33.466 -1.573 7.366 1.00 24.59 307 PHE A N 1
ATOM 2336 C CA . PHE A 1 307 ? -34.216 -1.345 6.124 1.00 24.59 307 PHE A CA 1
ATOM 2337 C C . PHE A 1 307 ? -34.860 -2.680 5.739 1.00 24.59 307 PHE A C 1
ATOM 2339 O O . PHE A 1 307 ? -34.229 -3.600 5.227 1.00 24.59 307 PHE A O 1
ATOM 2346 N N . GLY A 1 308 ? -36.150 -2.801 6.059 1.00 26.06 308 GLY A N 1
ATOM 2347 C CA . GLY A 1 308 ? -36.980 -3.897 5.584 1.00 26.06 308 GLY A CA 1
ATOM 2348 C C . GLY A 1 308 ? -37.115 -3.834 4.065 1.00 26.06 308 GLY A C 1
ATOM 2349 O O . GLY A 1 308 ? -37.435 -2.791 3.503 1.00 26.06 308 GLY A O 1
ATOM 2350 N N . GLY A 1 309 ? -36.899 -4.971 3.410 1.00 23.69 309 GLY A N 1
ATOM 2351 C CA . GLY A 1 309 ? -37.043 -5.084 1.965 1.00 23.69 309 GLY A CA 1
ATOM 2352 C C . GLY A 1 309 ? -36.810 -6.500 1.465 1.00 23.69 309 GLY A C 1
ATOM 2353 O O . GLY A 1 309 ? -35.881 -6.744 0.708 1.00 23.69 309 GLY A O 1
ATOM 2354 N N . LYS A 1 310 ? -37.663 -7.447 1.881 1.00 24.80 310 LYS A N 1
ATOM 2355 C CA . LYS A 1 310 ? -37.794 -8.755 1.222 1.00 24.80 310 LYS A CA 1
ATOM 2356 C C . LYS A 1 310 ? -37.937 -8.554 -0.291 1.00 24.80 310 LYS A C 1
ATOM 2358 O O . LYS A 1 310 ? -38.933 -7.978 -0.723 1.00 24.80 310 LYS A O 1
ATOM 2363 N N . ARG A 1 311 ? -37.067 -9.173 -1.088 1.00 25.86 311 ARG A N 1
ATOM 2364 C CA . ARG A 1 311 ? -37.484 -9.785 -2.356 1.00 25.86 311 ARG A CA 1
ATOM 2365 C C . ARG A 1 311 ? -36.856 -11.163 -2.488 1.00 25.86 311 ARG A C 1
ATOM 2367 O O . ARG A 1 311 ? -35.645 -11.305 -2.579 1.00 25.86 311 ARG A O 1
ATOM 2374 N N . ARG A 1 312 ? -37.739 -12.162 -2.453 1.00 27.42 312 ARG A N 1
ATOM 2375 C CA . ARG A 1 312 ? -37.504 -13.494 -3.004 1.00 27.42 312 ARG A CA 1
ATOM 2376 C C . ARG A 1 312 ? -37.375 -13.362 -4.522 1.00 27.42 312 ARG A C 1
ATOM 2378 O O . ARG A 1 312 ? -38.189 -12.653 -5.111 1.00 27.42 312 ARG A O 1
ATOM 2385 N N . HIS A 1 313 ? -36.442 -14.094 -5.110 1.00 34.00 313 HIS A N 1
ATOM 2386 C CA . HIS A 1 313 ? -36.745 -15.153 -6.070 1.00 34.00 313 HIS A CA 1
ATOM 2387 C C . HIS A 1 313 ? -35.678 -16.233 -5.948 1.00 34.00 313 HIS A C 1
ATOM 2389 O O . HIS A 1 313 ? -34.505 -15.853 -5.748 1.00 34.00 313 HIS A O 1
#

Secondary structure (DSSP, 8-state):
--------------------------EEEEPPS-PPBT-EEEEEEEEEEEE--TTTSSSPPEEEEEEEEEEEEEEEE-SS-EEEEEE---PPPTT--S-GGGGHHHHHHHHHHHHHT-SEEEEEE-TT--EEEEE-HHHHHHHHHH-EEEPTTS-EEES-HHHHHHHHHHHH-TTHHHHHH-THHHHHHHHS-SS-EEEETT-EEEEEEEEEETTEEEEEEEEEEEEEEETTTTEEEEEEEEEE-HHHHHHHHHHHHHHHHHTS-HHHHHHHHHHHHHHTTT------EEEEEEEEP--TTS-SS--------

pLDDT: mean 71.38, std 22.68, range [22.78, 97.81]

Organism: NCBI:txid1183436

Radius of gyration: 27.13 Å; chains: 1; bounding box: 70×67×107 Å